Protein AF-A0A2S4Q1T6-F1 (afdb_monomer_lite)

Structure (mmCIF, N/CA/C/O backbone):
data_AF-A0A2S4Q1T6-F1
#
_entry.id   AF-A0A2S4Q1T6-F1
#
loop_
_atom_site.group_PDB
_atom_site.id
_atom_site.type_symbol
_atom_site.label_atom_id
_atom_site.label_alt_id
_atom_site.label_comp_id
_atom_site.label_asym_id
_atom_site.label_entity_id
_atom_site.label_seq_id
_atom_site.pdbx_PDB_ins_code
_atom_site.Cartn_x
_atom_site.Cartn_y
_atom_site.Cartn_z
_atom_site.occupancy
_atom_site.B_iso_or_equiv
_atom_site.auth_seq_id
_atom_site.auth_comp_id
_atom_site.auth_asym_id
_atom_site.auth_atom_id
_atom_site.pdbx_PDB_model_num
ATOM 1 N N . MET A 1 1 ? 0.139 -8.892 -15.734 1.00 82.06 1 MET A N 1
ATOM 2 C CA . MET A 1 1 ? -0.383 -7.595 -15.271 1.00 82.06 1 MET A CA 1
ATOM 3 C C . MET A 1 1 ? 0.186 -6.550 -16.199 1.00 82.06 1 MET A C 1
ATOM 5 O O . MET A 1 1 ? 1.402 -6.386 -16.226 1.00 82.06 1 MET A O 1
ATOM 9 N N . ASP A 1 2 ? -0.684 -5.914 -16.971 1.00 91.75 2 ASP A N 1
ATOM 10 C CA . ASP A 1 2 ? -0.317 -4.828 -17.877 1.00 91.75 2 ASP A CA 1
ATOM 11 C C . ASP A 1 2 ? -0.588 -3.471 -17.221 1.00 91.75 2 ASP A C 1
ATOM 13 O O . ASP A 1 2 ? -1.261 -3.373 -16.191 1.00 91.75 2 ASP A O 1
ATOM 17 N N . ILE A 1 3 ? -0.088 -2.391 -17.821 1.00 92.75 3 ILE A N 1
ATOM 18 C CA . ILE A 1 3 ? -0.317 -1.032 -17.309 1.00 92.75 3 ILE A CA 1
ATOM 19 C C . ILE A 1 3 ? -1.802 -0.692 -17.256 1.00 92.75 3 ILE A C 1
ATOM 21 O O . ILE A 1 3 ? -2.237 -0.073 -16.288 1.00 92.75 3 ILE A O 1
ATOM 25 N N . SER A 1 4 ? -2.595 -1.152 -18.225 1.00 92.69 4 SER A N 1
ATOM 26 C CA . SER A 1 4 ? -4.047 -0.953 -18.218 1.00 92.69 4 SER A CA 1
ATOM 27 C C . SER A 1 4 ? -4.720 -1.550 -16.981 1.00 92.69 4 SER A C 1
ATOM 29 O O . SER A 1 4 ? -5.729 -1.026 -16.513 1.00 92.69 4 SER A O 1
ATOM 31 N N . ASP A 1 5 ? -4.176 -2.640 -16.432 1.00 92.81 5 ASP A N 1
ATOM 32 C CA . ASP A 1 5 ? -4.707 -3.252 -15.212 1.00 92.81 5 ASP A CA 1
ATOM 33 C C . ASP A 1 5 ? -4.376 -2.385 -13.996 1.00 92.81 5 ASP A C 1
ATOM 35 O O . ASP A 1 5 ? -5.236 -2.125 -13.155 1.00 92.81 5 ASP A O 1
ATOM 39 N N . VAL A 1 6 ? -3.145 -1.870 -13.933 1.00 92.31 6 VAL A N 1
ATOM 40 C CA . VAL A 1 6 ? -2.704 -0.956 -12.868 1.00 92.31 6 VAL A CA 1
ATOM 41 C C . VAL A 1 6 ? -3.485 0.357 -12.911 1.00 92.31 6 VAL A C 1
ATOM 43 O O . VAL A 1 6 ? -3.864 0.881 -11.867 1.00 92.31 6 VAL A O 1
ATOM 46 N N . GLU A 1 7 ? -3.785 0.878 -14.099 1.00 91.81 7 GLU A N 1
ATOM 47 C CA . GLU A 1 7 ? -4.622 2.067 -14.269 1.00 91.81 7 GLU A CA 1
ATOM 48 C C . GLU A 1 7 ? -6.029 1.862 -13.711 1.00 91.81 7 GLU A C 1
ATOM 50 O O . GLU A 1 7 ? -6.500 2.710 -12.954 1.00 91.81 7 GLU A O 1
ATOM 55 N N . LYS A 1 8 ? -6.670 0.726 -14.016 1.00 91.94 8 LYS A N 1
ATOM 56 C CA . LYS A 1 8 ? -7.988 0.372 -13.463 1.00 91.94 8 LYS A CA 1
ATOM 57 C C . LYS A 1 8 ? -7.944 0.238 -11.941 1.00 91.94 8 LYS A C 1
ATOM 59 O O . LYS A 1 8 ? -8.832 0.737 -11.252 1.00 91.94 8 LYS A O 1
ATOM 64 N N . LEU A 1 9 ? -6.898 -0.390 -11.400 1.00 91.44 9 LEU A N 1
ATOM 65 C CA . LEU A 1 9 ? -6.707 -0.516 -9.951 1.00 91.44 9 LEU A CA 1
ATOM 66 C C . LEU A 1 9 ? -6.542 0.848 -9.274 1.00 91.44 9 LEU A C 1
ATOM 68 O O . LEU A 1 9 ? -7.127 1.107 -8.221 1.00 91.44 9 LEU A O 1
ATOM 72 N N . LEU A 1 10 ? -5.772 1.748 -9.883 1.00 89.56 10 LEU A N 1
ATOM 73 C CA . LEU A 1 10 ? -5.587 3.095 -9.355 1.00 89.56 10 LEU A CA 1
ATOM 74 C C . LEU A 1 10 ? -6.831 3.958 -9.524 1.00 89.56 10 LEU A C 1
ATOM 76 O O . LEU A 1 10 ? -7.132 4.755 -8.639 1.00 89.56 10 LEU A O 1
ATOM 80 N N . GLU A 1 11 ? -7.587 3.779 -10.602 1.00 89.69 11 GLU A N 1
ATOM 81 C CA . GLU A 1 11 ? -8.891 4.409 -10.763 1.00 89.69 11 GLU A CA 1
ATOM 82 C C . GLU A 1 11 ? -9.848 3.978 -9.651 1.00 89.69 11 GLU A C 1
ATOM 84 O O . GLU A 1 11 ? -10.458 4.839 -9.016 1.00 89.69 11 GLU A O 1
ATOM 89 N N . TRP A 1 12 ? -9.917 2.682 -9.341 1.00 89.81 12 TRP A N 1
ATOM 90 C CA . TRP A 1 12 ? -10.681 2.188 -8.197 1.00 89.81 12 TRP A CA 1
ATOM 91 C C . TRP A 1 12 ? -10.213 2.833 -6.882 1.00 89.81 12 TRP A C 1
ATOM 93 O O . TRP A 1 12 ? -11.034 3.390 -6.149 1.00 89.81 12 TRP A O 1
ATOM 103 N N . LYS A 1 13 ? -8.897 2.866 -6.618 1.00 88.19 13 LYS A N 1
ATOM 104 C CA . LYS A 1 13 ? -8.321 3.519 -5.425 1.00 88.19 13 LYS A CA 1
ATOM 105 C C . LYS A 1 13 ? -8.725 4.992 -5.327 1.00 88.19 13 LYS A C 1
ATOM 107 O O . LYS A 1 13 ? -9.059 5.470 -4.246 1.00 88.19 13 LYS A O 1
ATOM 112 N N . MET A 1 14 ? -8.697 5.718 -6.442 1.00 86.31 14 MET A N 1
ATOM 113 C CA . MET A 1 14 ? -9.022 7.145 -6.489 1.00 86.31 14 MET A CA 1
ATOM 114 C C . MET A 1 14 ? -10.512 7.438 -6.303 1.00 86.31 14 MET A C 1
ATOM 116 O O . MET A 1 14 ? -10.836 8.520 -5.824 1.00 86.31 14 MET A O 1
ATOM 120 N N . HIS A 1 15 ? -11.402 6.509 -6.665 1.00 84.75 15 HIS A N 1
ATOM 121 C CA . HIS A 1 15 ? -12.833 6.628 -6.364 1.00 84.75 15 HIS A CA 1
ATOM 122 C C . HIS A 1 15 ? -13.119 6.486 -4.865 1.00 84.75 15 HIS A C 1
ATOM 124 O O . HIS A 1 15 ? -14.037 7.120 -4.352 1.00 84.75 15 HIS A O 1
ATOM 130 N N . HIS A 1 16 ? -12.338 5.661 -4.163 1.00 80.44 16 HIS A N 1
ATOM 131 C CA . HIS A 1 16 ? -12.570 5.356 -2.750 1.00 80.44 16 HIS A CA 1
ATOM 132 C C . HIS A 1 16 ? -11.811 6.294 -1.800 1.00 80.44 16 HIS A C 1
ATOM 134 O O . HIS A 1 16 ? -12.300 6.566 -0.701 1.00 80.44 16 HIS A O 1
ATOM 140 N N . GLY A 1 17 ? -10.660 6.819 -2.232 1.0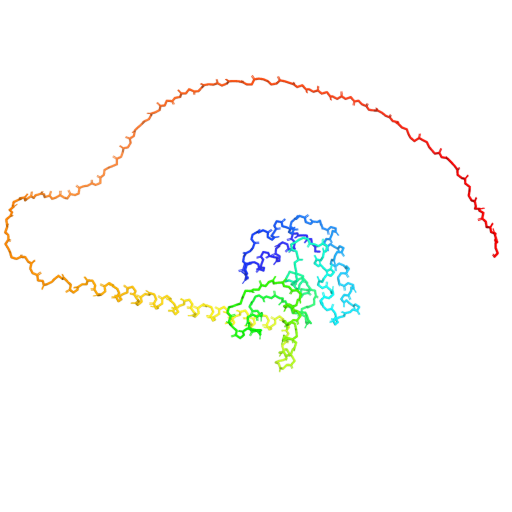0 78.75 17 GLY A N 1
ATOM 141 C CA . GLY A 1 17 ? -9.811 7.725 -1.458 1.00 78.75 17 GLY A CA 1
ATOM 142 C C . GLY A 1 17 ? -9.698 9.133 -2.051 1.00 78.75 17 GLY A C 1
ATOM 143 O O . GLY A 1 17 ? -10.626 9.679 -2.646 1.00 78.75 17 GLY A O 1
ATOM 144 N N . THR A 1 18 ? -8.528 9.749 -1.874 1.00 78.75 18 THR A N 1
ATOM 145 C CA . THR A 1 18 ? -8.256 11.100 -2.380 1.00 78.75 18 THR A CA 1
ATOM 146 C C . THR A 1 18 ? -8.061 11.123 -3.906 1.00 78.75 18 THR A C 1
ATOM 148 O O . THR A 1 18 ? -7.113 10.535 -4.434 1.00 78.75 18 THR A O 1
ATOM 151 N N . PHE A 1 19 ? -8.904 11.876 -4.623 1.00 81.25 19 PHE A N 1
ATOM 152 C CA . PHE A 1 19 ? -8.809 12.032 -6.079 1.00 81.25 19 PHE A CA 1
ATOM 153 C C . PHE A 1 19 ? -7.600 12.892 -6.504 1.00 81.25 19 PHE A C 1
ATOM 155 O O . PHE A 1 19 ? -7.467 14.058 -6.135 1.00 81.25 19 PHE A O 1
ATOM 162 N N . ARG A 1 20 ? -6.710 12.306 -7.314 1.00 80.38 20 ARG A N 1
ATOM 163 C CA . ARG A 1 20 ? -5.460 12.896 -7.848 1.00 80.38 20 ARG A CA 1
ATOM 164 C C . ARG A 1 20 ? -5.330 12.725 -9.375 1.00 80.38 20 ARG A C 1
ATOM 166 O O . ARG A 1 20 ? -4.680 11.783 -9.830 1.00 80.38 20 ARG A O 1
ATOM 173 N N . PRO A 1 21 ? -5.908 13.617 -10.197 1.00 78.81 21 PRO A N 1
ATOM 174 C CA . PRO A 1 21 ? -6.026 13.412 -11.648 1.00 78.81 21 PRO A CA 1
ATOM 175 C C . PRO A 1 21 ? -4.678 13.274 -12.374 1.00 78.81 21 PRO A C 1
ATOM 177 O O . PRO A 1 21 ? -4.591 12.600 -13.398 1.00 78.81 21 PRO A O 1
ATOM 180 N N . THR A 1 22 ? -3.610 13.859 -11.829 1.00 83.69 22 THR A N 1
ATOM 181 C CA . THR A 1 22 ? -2.251 13.788 -12.385 1.00 83.69 22 THR A CA 1
ATOM 182 C C . THR A 1 22 ? -1.611 12.405 -12.259 1.00 83.69 22 THR A C 1
ATOM 184 O O . THR A 1 22 ? -0.727 12.079 -13.049 1.00 83.69 22 THR A O 1
ATOM 187 N N . LEU A 1 23 ? -2.062 11.579 -11.307 1.00 85.25 23 LEU A N 1
ATOM 188 C CA . LEU A 1 23 ? -1.460 10.278 -11.019 1.00 85.25 23 LEU A CA 1
ATOM 189 C C . LEU A 1 23 ? -1.635 9.297 -12.180 1.00 85.25 23 LEU A C 1
ATOM 191 O O . LEU A 1 23 ? -0.676 8.637 -12.567 1.00 85.25 23 LEU A O 1
ATOM 195 N N . ARG A 1 24 ? -2.830 9.266 -12.787 1.00 86.06 24 ARG A N 1
ATOM 196 C CA . ARG A 1 24 ? -3.118 8.399 -13.940 1.00 86.06 24 ARG A CA 1
ATOM 197 C C . ARG A 1 24 ? -2.156 8.666 -15.092 1.00 86.06 24 ARG A C 1
ATOM 199 O O . ARG A 1 24 ? -1.518 7.743 -15.572 1.00 86.06 24 ARG A O 1
ATOM 206 N N . LYS A 1 25 ? -1.947 9.941 -15.438 1.00 89.75 25 LYS A N 1
ATOM 207 C CA . LYS A 1 25 ? -1.026 10.339 -16.514 1.00 89.75 25 LYS A CA 1
ATOM 208 C C . LYS A 1 25 ? 0.414 9.873 -16.270 1.00 89.75 25 LYS A C 1
ATOM 210 O O . LYS A 1 25 ? 1.113 9.540 -17.222 1.00 89.75 25 LYS A O 1
ATOM 215 N N . LEU A 1 26 ? 0.869 9.865 -15.014 1.00 91.94 26 LEU A N 1
ATOM 216 C CA . LEU A 1 26 ? 2.200 9.357 -14.671 1.00 91.94 26 LEU A CA 1
ATOM 217 C C . LEU A 1 26 ? 2.284 7.842 -14.863 1.00 91.94 26 LEU A C 1
ATOM 219 O O . LEU A 1 26 ? 3.264 7.360 -15.425 1.00 91.94 26 LEU A O 1
ATOM 223 N N . VAL A 1 27 ? 1.248 7.112 -14.455 1.00 92.06 27 VAL A N 1
ATOM 224 C CA . VAL A 1 27 ? 1.193 5.648 -14.560 1.00 92.06 27 VAL A CA 1
ATOM 225 C C . VAL A 1 27 ? 1.158 5.208 -16.023 1.00 92.06 27 VAL A C 1
ATOM 227 O O . VAL A 1 27 ? 1.954 4.351 -16.402 1.00 92.06 27 VAL A O 1
ATOM 230 N N . SER A 1 28 ? 0.354 5.879 -16.856 1.00 90.31 28 SER A N 1
ATOM 231 C CA . SER A 1 28 ? 0.272 5.641 -18.305 1.00 90.31 28 SER A CA 1
ATOM 232 C C . SER A 1 28 ? 1.590 5.881 -19.046 1.00 90.31 28 SER A C 1
ATOM 234 O O . SER A 1 28 ? 1.759 5.419 -20.168 1.00 90.31 28 SER A O 1
ATOM 236 N N . SER A 1 29 ? 2.523 6.640 -18.455 1.00 92.94 29 SER A N 1
ATOM 237 C CA . SER A 1 29 ? 3.817 6.947 -19.081 1.00 92.94 29 SER A CA 1
ATOM 238 C C . SER A 1 29 ? 4.875 5.853 -18.909 1.00 92.94 29 SER A C 1
ATOM 240 O O . SER A 1 29 ? 5.950 5.953 -19.501 1.00 92.94 29 SER A O 1
ATOM 242 N N . ASN A 1 30 ? 4.604 4.838 -18.085 1.00 93.94 30 ASN A N 1
ATOM 243 C CA . ASN A 1 30 ? 5.492 3.686 -17.934 1.00 93.94 30 ASN A CA 1
ATOM 244 C C . ASN A 1 30 ? 5.319 2.720 -19.121 1.00 93.94 30 ASN A C 1
ATOM 246 O O . ASN A 1 30 ? 4.346 2.810 -19.867 1.00 93.94 30 ASN A O 1
ATOM 250 N N . SER A 1 31 ? 6.239 1.769 -19.300 1.00 94.50 31 SER A N 1
ATOM 251 C CA . SER A 1 31 ? 6.073 0.664 -20.259 1.00 94.50 31 SER A CA 1
ATOM 252 C C . SER A 1 31 ? 5.680 -0.646 -19.567 1.00 94.50 31 SER A C 1
ATOM 254 O O . SER A 1 31 ? 6.062 -0.897 -18.421 1.00 94.50 31 SER A O 1
ATOM 256 N N . ASN A 1 32 ? 4.961 -1.531 -20.272 1.00 94.62 32 ASN A N 1
ATOM 257 C CA . ASN A 1 32 ? 4.621 -2.862 -19.742 1.00 94.62 32 ASN A CA 1
ATOM 258 C C . ASN A 1 32 ? 5.883 -3.648 -19.344 1.00 94.62 32 ASN A C 1
ATOM 260 O O . ASN A 1 32 ? 5.880 -4.377 -18.358 1.00 94.62 32 ASN A O 1
ATOM 264 N N . THR A 1 33 ? 6.994 -3.446 -20.061 1.00 94.81 33 THR A N 1
ATOM 265 C CA . THR A 1 33 ? 8.290 -4.063 -19.744 1.00 94.81 33 THR A CA 1
ATOM 266 C C . THR A 1 33 ? 8.875 -3.569 -18.419 1.00 94.81 33 THR A C 1
ATOM 268 O O . THR A 1 33 ? 9.394 -4.376 -17.646 1.00 94.81 33 THR A O 1
ATOM 271 N N . GLN A 1 34 ? 8.761 -2.270 -18.114 1.00 94.12 34 GLN A N 1
ATOM 272 C CA . GLN A 1 34 ? 9.183 -1.707 -16.829 1.00 94.12 34 GLN A CA 1
ATOM 273 C C . GLN A 1 34 ? 8.327 -2.249 -15.686 1.00 94.12 34 GLN A C 1
ATOM 275 O O . GLN A 1 34 ? 8.874 -2.681 -14.674 1.00 94.12 34 GLN A O 1
ATOM 280 N N . LEU A 1 35 ? 7.003 -2.280 -15.867 1.00 95.31 35 LEU A N 1
ATOM 281 C CA . LEU A 1 35 ? 6.075 -2.819 -14.873 1.00 95.31 35 LEU A CA 1
ATOM 282 C C . LEU A 1 35 ? 6.356 -4.297 -14.583 1.00 95.31 35 LEU A C 1
ATOM 284 O O . LEU A 1 35 ? 6.470 -4.679 -13.420 1.00 95.31 35 LEU A O 1
ATOM 288 N N . ALA A 1 36 ? 6.510 -5.115 -15.625 1.00 95.06 36 ALA A N 1
ATOM 289 C CA . ALA A 1 36 ? 6.798 -6.540 -15.487 1.00 95.06 36 ALA A CA 1
ATOM 290 C C . ALA A 1 36 ? 8.134 -6.788 -14.773 1.00 95.06 36 ALA A C 1
ATOM 292 O O . ALA A 1 36 ? 8.216 -7.642 -13.897 1.00 95.06 36 ALA A O 1
ATOM 293 N N . THR A 1 37 ? 9.169 -6.009 -15.100 1.00 95.75 37 THR A N 1
ATOM 294 C CA . THR A 1 37 ? 10.479 -6.125 -14.443 1.00 95.75 37 THR A CA 1
ATOM 295 C C . THR A 1 37 ? 10.390 -5.729 -12.969 1.00 95.75 37 THR A C 1
ATOM 297 O O . THR A 1 37 ? 10.838 -6.475 -12.106 1.00 95.75 37 THR A O 1
ATOM 300 N N . ALA A 1 38 ? 9.760 -4.590 -12.667 1.00 96.00 38 ALA A N 1
ATOM 301 C CA . ALA A 1 38 ? 9.625 -4.083 -11.305 1.00 96.00 38 ALA A CA 1
ATOM 302 C C . ALA A 1 38 ? 8.796 -5.013 -10.407 1.00 96.00 38 ALA A C 1
ATOM 304 O O . ALA A 1 38 ? 9.207 -5.316 -9.291 1.00 96.00 38 ALA A O 1
ATOM 305 N N . THR A 1 39 ? 7.650 -5.491 -10.901 1.00 95.50 39 THR A N 1
ATOM 306 C CA . THR A 1 39 ? 6.790 -6.435 -10.168 1.00 95.50 39 THR A CA 1
ATOM 307 C C . THR A 1 39 ? 7.493 -7.763 -9.938 1.00 95.50 39 THR A C 1
ATOM 309 O O . THR A 1 39 ? 7.498 -8.246 -8.812 1.00 95.50 39 THR A O 1
ATOM 312 N N . LYS A 1 40 ? 8.163 -8.310 -10.959 1.00 95.94 40 LYS A N 1
ATOM 313 C CA . LYS A 1 40 ? 8.950 -9.538 -10.818 1.00 95.94 40 LYS A CA 1
ATOM 314 C C . LYS A 1 40 ? 10.041 -9.391 -9.756 1.00 95.94 40 LYS A C 1
ATOM 316 O O . LYS A 1 40 ? 10.073 -10.183 -8.823 1.00 95.94 40 LYS A O 1
ATOM 321 N N . SER A 1 41 ? 10.881 -8.359 -9.848 1.00 96.06 41 SER A N 1
ATOM 322 C CA . SER A 1 41 ? 11.957 -8.136 -8.874 1.00 96.06 41 SER A CA 1
ATOM 323 C C . SER A 1 41 ? 11.432 -7.892 -7.458 1.00 96.06 41 SER A C 1
ATOM 325 O O . SER A 1 41 ? 12.021 -8.382 -6.499 1.00 96.06 41 SER A O 1
ATOM 327 N N . ALA A 1 42 ? 10.324 -7.161 -7.311 1.00 96.31 42 ALA A N 1
ATOM 328 C CA . ALA A 1 42 ? 9.713 -6.930 -6.007 1.00 96.31 42 ALA A CA 1
ATOM 329 C C . ALA A 1 42 ? 9.152 -8.225 -5.404 1.00 96.31 42 ALA A C 1
ATOM 331 O O . ALA A 1 42 ? 9.387 -8.497 -4.232 1.00 96.31 42 ALA A O 1
ATOM 332 N N . PHE A 1 43 ? 8.447 -9.046 -6.186 1.00 95.44 43 PHE A N 1
ATOM 333 C CA . PHE A 1 43 ? 7.849 -10.285 -5.682 1.00 95.44 43 PHE A CA 1
ATOM 334 C C . PHE A 1 43 ? 8.891 -11.375 -5.407 1.00 95.44 43 PHE A C 1
ATOM 336 O O . PHE A 1 43 ? 8.754 -12.103 -4.429 1.00 95.44 43 PHE A O 1
ATOM 343 N N . GLU A 1 44 ? 9.968 -11.450 -6.194 1.00 96.50 44 GLU A N 1
ATOM 344 C CA . GLU A 1 44 ? 11.114 -12.325 -5.899 1.00 96.50 44 GLU A CA 1
ATOM 345 C C . GLU A 1 44 ? 11.814 -11.919 -4.591 1.00 96.50 44 GLU A C 1
ATOM 347 O O . GLU A 1 44 ? 12.157 -12.777 -3.774 1.00 96.50 44 GLU A O 1
ATOM 352 N N . TYR A 1 45 ? 11.982 -10.611 -4.363 1.00 96.62 45 TYR A N 1
ATOM 353 C CA . TYR A 1 45 ? 12.512 -10.094 -3.102 1.00 96.62 45 TYR A CA 1
ATOM 354 C C . TYR A 1 45 ? 11.578 -10.412 -1.930 1.00 96.62 45 TYR A C 1
ATOM 356 O O . TYR A 1 45 ? 12.036 -10.920 -0.912 1.00 96.62 45 TYR A O 1
ATOM 364 N N . TYR A 1 46 ? 10.272 -10.185 -2.094 1.00 96.19 46 TYR A N 1
ATOM 365 C CA . TYR A 1 46 ? 9.264 -10.483 -1.076 1.00 96.19 46 TYR A CA 1
ATOM 366 C C . TYR A 1 46 ? 9.261 -11.961 -0.679 1.00 96.19 46 TYR A C 1
ATOM 368 O O . TYR A 1 46 ? 9.263 -12.270 0.505 1.00 96.19 46 TYR A O 1
ATOM 376 N N . ALA A 1 47 ? 9.343 -12.869 -1.656 1.00 94.94 47 ALA A N 1
ATOM 377 C CA . ALA A 1 47 ? 9.388 -14.309 -1.407 1.00 94.94 47 ALA A CA 1
ATOM 378 C C . ALA A 1 47 ? 10.634 -14.753 -0.619 1.00 94.94 47 ALA A C 1
ATOM 380 O O . ALA A 1 47 ? 10.602 -15.773 0.062 1.00 94.94 47 ALA A O 1
ATOM 381 N N . SER A 1 48 ? 11.737 -14.006 -0.714 1.00 95.44 48 SER A N 1
ATOM 382 C CA . SER A 1 48 ? 12.957 -14.283 0.057 1.00 95.44 48 SER A CA 1
ATOM 383 C C . SER A 1 48 ? 12.958 -13.572 1.417 1.00 95.44 48 SER A C 1
ATOM 385 O O . SER A 1 48 ? 13.562 -14.059 2.372 1.00 95.44 48 SER A O 1
ATOM 387 N N . ASN A 1 49 ? 12.279 -12.423 1.505 1.00 93.94 49 ASN A N 1
ATOM 388 C CA . ASN A 1 49 ? 12.349 -11.476 2.613 1.00 93.94 49 ASN A CA 1
ATOM 389 C C . ASN A 1 49 ? 10.939 -11.031 3.055 1.00 93.94 49 ASN A C 1
ATOM 391 O O . ASN A 1 49 ? 10.638 -9.837 3.070 1.00 93.94 49 ASN A O 1
ATOM 395 N N . GLU A 1 50 ? 10.081 -11.971 3.458 1.00 87.69 50 GLU A N 1
ATOM 396 C CA . GLU A 1 50 ? 8.661 -11.710 3.785 1.00 87.69 50 GLU A CA 1
ATOM 397 C C . GLU A 1 50 ? 8.458 -10.637 4.874 1.00 87.69 50 GLU A C 1
ATOM 399 O O . GLU A 1 50 ? 7.454 -9.928 4.899 1.00 87.69 50 GLU A O 1
ATOM 404 N N . LEU A 1 51 ? 9.437 -10.478 5.772 1.00 88.81 51 LEU A N 1
ATOM 405 C CA . LEU A 1 51 ? 9.401 -9.482 6.846 1.00 88.81 51 LEU A CA 1
ATOM 406 C C . LEU A 1 51 ? 9.760 -8.063 6.372 1.00 88.81 51 LEU A C 1
ATOM 408 O O . LEU A 1 51 ? 9.388 -7.091 7.032 1.00 88.81 51 LEU A O 1
ATOM 412 N N . ASP A 1 52 ? 10.472 -7.921 5.249 1.00 93.12 52 ASP A N 1
ATOM 413 C CA . ASP A 1 52 ? 10.900 -6.627 4.707 1.00 93.12 52 ASP A CA 1
ATOM 414 C C . ASP A 1 52 ? 9.946 -6.119 3.617 1.00 93.12 52 ASP A C 1
ATOM 416 O O . ASP A 1 52 ? 10.255 -5.993 2.424 1.00 93.12 52 ASP A O 1
ATOM 420 N N . ILE A 1 53 ? 8.737 -5.788 4.063 1.00 93.75 53 ILE A N 1
ATOM 421 C CA . ILE A 1 53 ? 7.704 -5.231 3.192 1.00 93.75 53 ILE A CA 1
ATOM 422 C C . ILE A 1 53 ? 8.127 -3.858 2.669 1.00 93.75 53 ILE A C 1
ATOM 424 O O . ILE A 1 53 ? 7.929 -3.557 1.495 1.00 93.75 53 ILE A O 1
ATOM 428 N N . THR A 1 54 ? 8.752 -3.019 3.496 1.00 93.12 54 THR A N 1
ATOM 429 C CA . THR A 1 54 ? 9.172 -1.677 3.068 1.00 93.12 54 THR A CA 1
ATOM 430 C C . THR A 1 54 ? 10.218 -1.735 1.961 1.00 93.12 54 THR A C 1
ATOM 432 O O . THR A 1 54 ? 10.067 -1.014 0.972 1.00 93.12 54 THR A O 1
ATOM 435 N N . GLY A 1 55 ? 11.213 -2.623 2.060 1.00 94.31 55 GLY A N 1
ATOM 436 C CA . GLY A 1 55 ? 12.165 -2.866 0.977 1.00 94.31 55 GLY A CA 1
ATOM 437 C C . GLY A 1 55 ? 11.474 -3.339 -0.302 1.00 94.31 55 GLY A C 1
ATOM 438 O O . GLY A 1 55 ? 11.737 -2.805 -1.382 1.00 94.31 55 GLY A O 1
ATOM 439 N N . THR A 1 56 ? 10.499 -4.244 -0.179 1.00 95.88 56 THR A N 1
ATOM 440 C CA . THR A 1 56 ? 9.665 -4.691 -1.307 1.00 95.88 56 THR A CA 1
ATOM 441 C C . THR A 1 56 ? 8.937 -3.519 -1.978 1.00 95.88 56 THR A C 1
ATOM 443 O O . THR A 1 56 ? 8.972 -3.370 -3.204 1.00 95.88 56 THR A O 1
ATOM 446 N N . LEU A 1 57 ? 8.307 -2.638 -1.192 1.00 96.06 57 LEU A N 1
ATOM 447 C CA . LEU A 1 57 ? 7.606 -1.465 -1.717 1.00 96.06 57 LEU A CA 1
ATOM 448 C C . LEU A 1 57 ? 8.558 -0.483 -2.400 1.00 96.06 57 LEU A C 1
AT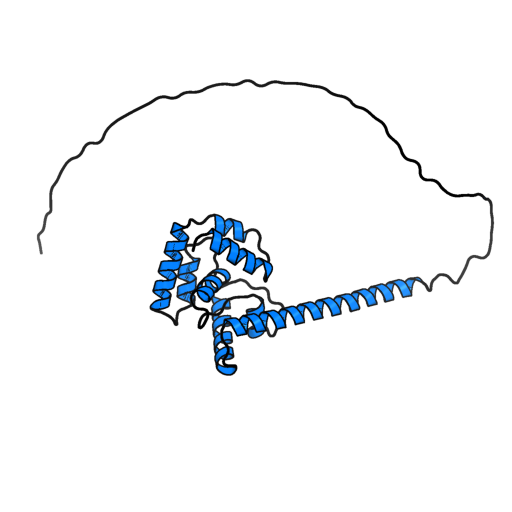OM 450 O O . LEU A 1 57 ? 8.190 0.123 -3.408 1.00 96.06 57 LEU A O 1
ATOM 454 N N . GLU A 1 58 ? 9.767 -0.303 -1.875 1.00 95.62 58 GLU A N 1
ATOM 455 C CA . GLU A 1 58 ? 10.794 0.532 -2.494 1.00 95.62 58 GLU A CA 1
ATOM 456 C C . GLU A 1 58 ? 11.249 -0.023 -3.847 1.00 95.62 58 GLU A C 1
ATOM 458 O O . GLU A 1 58 ? 11.344 0.738 -4.810 1.00 95.62 58 GLU A O 1
ATOM 463 N N . ILE A 1 59 ? 11.486 -1.334 -3.944 1.00 96.06 59 ILE A N 1
ATOM 464 C CA . ILE A 1 59 ? 11.847 -2.003 -5.204 1.00 96.06 59 ILE A CA 1
ATOM 465 C C . ILE A 1 59 ? 10.727 -1.844 -6.237 1.00 96.06 59 ILE A C 1
ATOM 467 O O . ILE A 1 59 ? 11.004 -1.580 -7.406 1.00 96.06 59 ILE A O 1
ATOM 471 N N . LEU A 1 60 ? 9.467 -1.935 -5.806 1.00 95.25 60 LEU A N 1
ATOM 472 C CA . LEU A 1 60 ? 8.311 -1.796 -6.690 1.00 95.25 60 LEU A CA 1
ATOM 473 C C . LEU A 1 60 ? 8.081 -0.348 -7.159 1.00 95.25 60 LEU A C 1
ATOM 475 O O . LEU 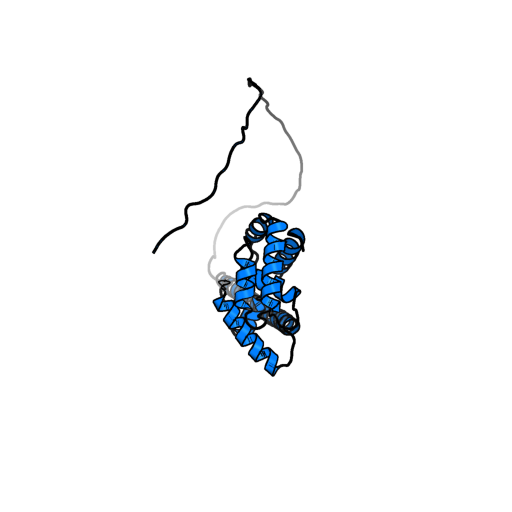A 1 60 ? 7.702 -0.117 -8.305 1.00 95.25 60 LEU A O 1
ATOM 479 N N . SER A 1 61 ? 8.295 0.634 -6.282 1.00 94.62 61 SER A N 1
ATOM 480 C CA . SER A 1 61 ? 7.961 2.047 -6.532 1.00 94.62 61 SER A CA 1
ATOM 481 C C . SER A 1 61 ? 9.063 2.845 -7.231 1.00 94.62 61 SER A C 1
ATOM 483 O O . SER A 1 61 ? 8.762 3.648 -8.110 1.00 94.62 61 SER A O 1
ATOM 485 N N . LYS A 1 62 ? 10.342 2.634 -6.891 1.00 94.25 62 LYS A N 1
ATOM 486 C CA . LYS A 1 62 ? 11.478 3.384 -7.466 1.00 94.25 62 LYS A CA 1
ATOM 487 C C . LYS A 1 62 ? 11.526 3.386 -9.006 1.00 94.25 62 LYS A C 1
ATOM 489 O O . LYS A 1 62 ? 11.775 4.454 -9.567 1.00 94.25 62 LYS A O 1
ATOM 494 N N . PRO A 1 63 ? 11.307 2.257 -9.711 1.00 94.00 63 PRO A N 1
ATOM 495 C CA . PRO A 1 63 ? 11.371 2.237 -11.172 1.00 94.00 63 PRO A CA 1
ATOM 496 C C . PRO A 1 63 ? 10.106 2.771 -11.864 1.00 94.00 63 PRO A C 1
ATOM 498 O O . PRO A 1 63 ? 10.149 3.011 -13.070 1.00 94.00 63 PRO A O 1
ATOM 501 N N . LEU A 1 64 ? 8.989 2.956 -11.145 1.00 94.88 64 LEU A N 1
ATOM 502 C CA . LEU A 1 64 ? 7.678 3.241 -11.735 1.00 94.88 64 LEU A CA 1
ATOM 503 C C . LEU A 1 64 ? 7.189 4.652 -11.391 1.00 94.88 64 LEU A C 1
ATOM 505 O O . LEU A 1 64 ? 6.999 5.031 -10.236 1.00 94.88 64 LEU A O 1
ATOM 509 N N . LYS A 1 65 ? 6.907 5.450 -12.421 1.00 93.12 65 LYS A N 1
ATOM 510 C CA . LYS A 1 65 ? 6.365 6.801 -12.245 1.00 93.12 65 LYS A CA 1
ATOM 511 C C . LYS A 1 65 ? 4.911 6.734 -11.799 1.00 93.12 65 LYS A C 1
ATOM 513 O O . LYS A 1 65 ? 4.104 6.018 -12.384 1.00 93.12 65 LYS A O 1
ATOM 518 N N . GLY A 1 66 ? 4.563 7.531 -10.790 1.00 90.69 66 GLY A N 1
ATOM 519 C CA . GLY A 1 66 ? 3.201 7.579 -10.253 1.00 90.69 66 GLY A CA 1
ATOM 520 C C . GLY A 1 66 ? 2.838 6.402 -9.344 1.00 90.69 66 GLY A C 1
ATOM 521 O O . GLY A 1 66 ? 1.696 6.313 -8.904 1.00 90.69 66 GLY A O 1
ATOM 522 N N . ILE A 1 67 ? 3.791 5.528 -9.010 1.00 93.44 67 ILE A N 1
ATOM 523 C CA . ILE A 1 67 ? 3.592 4.453 -8.038 1.00 93.44 67 ILE A CA 1
ATOM 524 C C . ILE A 1 67 ? 4.412 4.780 -6.793 1.00 93.44 67 ILE A C 1
ATOM 526 O O . ILE A 1 67 ? 5.616 4.577 -6.748 1.00 93.44 67 ILE A O 1
ATOM 530 N N . GLY A 1 68 ? 3.749 5.340 -5.781 1.00 93.50 68 GLY A N 1
ATOM 531 C CA . GLY A 1 68 ? 4.330 5.567 -4.453 1.00 93.50 68 GLY A CA 1
ATOM 532 C C . GLY A 1 68 ? 4.051 4.405 -3.491 1.00 93.50 68 GLY A C 1
ATOM 533 O O . GLY A 1 68 ? 3.418 3.425 -3.889 1.00 93.50 68 GLY A O 1
ATOM 534 N N . PRO A 1 69 ? 4.408 4.523 -2.199 1.00 94.31 69 PRO A N 1
ATOM 535 C CA . PRO A 1 69 ? 4.177 3.465 -1.207 1.00 94.31 69 PRO A CA 1
ATOM 536 C C . PRO A 1 69 ? 2.695 3.089 -1.075 1.00 94.31 69 PRO A C 1
ATOM 538 O O . PRO A 1 69 ? 2.362 1.931 -0.845 1.00 94.31 69 PRO A O 1
ATOM 541 N N . ALA A 1 70 ? 1.781 4.036 -1.295 1.00 93.19 70 ALA A N 1
ATOM 542 C CA . ALA A 1 70 ? 0.346 3.774 -1.222 1.00 93.19 70 ALA A CA 1
ATOM 543 C C . ALA A 1 70 ? -0.224 2.996 -2.420 1.00 93.19 70 ALA A C 1
ATOM 545 O O . ALA A 1 70 ? -1.262 2.353 -2.294 1.00 93.19 70 ALA A O 1
ATOM 546 N N . ALA A 1 71 ? 0.411 3.088 -3.588 1.00 93.75 71 ALA A N 1
ATOM 547 C CA . ALA A 1 71 ? 0.044 2.307 -4.770 1.00 93.75 71 ALA A CA 1
ATOM 548 C C . ALA A 1 71 ? 0.791 0.967 -4.784 1.00 93.75 71 ALA A C 1
ATOM 550 O O . ALA A 1 71 ? 0.201 -0.066 -5.076 1.00 93.75 71 ALA A O 1
ATOM 551 N N . ALA A 1 72 ? 2.067 0.978 -4.396 1.00 95.50 72 ALA A N 1
ATOM 552 C CA . ALA A 1 72 ? 2.880 -0.219 -4.250 1.00 95.50 72 ALA A CA 1
ATOM 553 C C . ALA A 1 72 ? 2.282 -1.185 -3.213 1.00 95.50 72 ALA A C 1
ATOM 555 O O . ALA A 1 72 ? 2.166 -2.372 -3.493 1.00 95.50 72 ALA A O 1
ATOM 556 N N . SER A 1 73 ? 1.830 -0.683 -2.055 1.00 95.62 73 SER A N 1
ATOM 557 C CA . SER A 1 73 ? 1.163 -1.518 -1.040 1.00 95.62 73 SER A CA 1
ATOM 558 C C . SER A 1 73 ? -0.149 -2.118 -1.534 1.00 95.62 73 SER A C 1
ATOM 560 O O . SER A 1 73 ? -0.458 -3.245 -1.172 1.00 95.62 73 SER A O 1
ATOM 562 N N . LEU A 1 74 ? -0.895 -1.421 -2.400 1.00 94.44 74 LEU A N 1
ATOM 563 C CA . LEU A 1 74 ? -2.091 -1.984 -3.031 1.00 94.44 74 LEU A CA 1
ATOM 564 C C . LEU A 1 74 ? -1.728 -3.166 -3.933 1.00 94.44 74 LEU A C 1
ATOM 566 O O . LEU A 1 74 ? -2.306 -4.239 -3.802 1.00 94.44 74 LEU A O 1
ATOM 570 N N . LEU A 1 75 ? -0.741 -2.985 -4.813 1.00 95.25 75 LEU A N 1
ATOM 571 C CA . LEU A 1 75 ? -0.270 -4.047 -5.705 1.00 95.25 75 LEU A CA 1
ATOM 572 C C . LEU A 1 75 ? 0.234 -5.259 -4.918 1.00 95.25 75 LEU A C 1
ATOM 574 O O . LEU A 1 75 ? -0.108 -6.392 -5.249 1.00 95.25 75 LEU A O 1
ATOM 578 N N . LEU A 1 76 ? 0.994 -5.019 -3.850 1.00 95.44 76 LEU A N 1
ATOM 579 C CA . LEU A 1 76 ? 1.507 -6.085 -3.003 1.00 95.44 76 LEU A CA 1
ATOM 580 C C . LEU A 1 76 ? 0.391 -6.780 -2.201 1.00 95.44 76 LEU A C 1
ATOM 582 O O . LEU A 1 76 ? 0.406 -7.999 -2.103 1.00 95.44 76 LEU A O 1
ATOM 586 N N . SER A 1 77 ? -0.623 -6.053 -1.717 1.00 95.00 77 SER A N 1
ATOM 587 C CA . SER A 1 77 ? -1.788 -6.656 -1.040 1.00 95.00 77 SER A CA 1
ATOM 588 C C . SER A 1 77 ? -2.664 -7.513 -1.957 1.00 95.00 77 SER A C 1
ATOM 590 O O . SER A 1 77 ? -3.348 -8.416 -1.492 1.00 95.00 77 SER A O 1
ATOM 592 N N . ILE A 1 78 ? -2.647 -7.256 -3.269 1.00 93.75 78 ILE A N 1
ATOM 593 C CA . ILE A 1 78 ? -3.334 -8.111 -4.246 1.00 93.75 78 ILE A CA 1
ATOM 594 C C . ILE A 1 78 ? -2.550 -9.411 -4.451 1.00 93.75 78 ILE A C 1
ATOM 596 O O . ILE A 1 78 ? -3.153 -10.463 -4.649 1.00 93.75 78 ILE A O 1
ATOM 600 N N . HIS A 1 79 ? -1.218 -9.336 -4.408 1.00 93.50 79 HIS A N 1
ATOM 601 C CA . HIS A 1 79 ? -0.348 -10.504 -4.499 1.00 93.50 79 HIS A CA 1
ATOM 602 C C . HIS A 1 79 ? -0.430 -11.378 -3.238 1.00 93.50 79 HIS A C 1
ATOM 604 O O . HIS A 1 79 ? -0.567 -12.592 -3.349 1.00 93.50 79 HIS A O 1
ATOM 610 N N . ASP A 1 80 ? -0.379 -10.765 -2.052 1.00 93.94 80 ASP A N 1
ATOM 611 C CA . ASP A 1 80 ? -0.514 -11.448 -0.764 1.00 93.94 80 ASP A CA 1
ATOM 612 C C . ASP A 1 80 ? -1.578 -10.773 0.124 1.00 93.94 80 ASP A C 1
ATOM 614 O O . ASP A 1 80 ? -1.264 -9.913 0.957 1.00 93.94 80 ASP A O 1
ATOM 618 N N . PRO A 1 81 ? -2.851 -11.171 -0.032 1.00 93.38 81 PRO A N 1
ATOM 619 C CA . PRO A 1 81 ? -3.958 -10.597 0.727 1.00 93.38 81 PRO A CA 1
ATOM 620 C C . PRO A 1 81 ? -3.991 -11.012 2.204 1.00 93.38 81 PRO A C 1
ATOM 622 O O . PRO A 1 81 ? -4.791 -10.465 2.964 1.00 93.38 81 PRO A O 1
ATOM 625 N N . GLN A 1 82 ? -3.180 -11.995 2.610 1.00 91.50 82 GLN A N 1
ATOM 626 C CA . GLN A 1 82 ? -3.212 -12.555 3.962 1.00 91.50 82 GLN A CA 1
ATOM 627 C C . GLN A 1 82 ? -2.230 -11.856 4.901 1.00 91.50 82 GLN A C 1
ATOM 629 O O . GLN A 1 82 ? -2.533 -11.712 6.082 1.00 91.50 82 GLN A O 1
ATOM 634 N N . ASN A 1 83 ? -1.093 -11.382 4.385 1.00 91.19 83 ASN A N 1
ATOM 635 C CA . ASN A 1 83 ? -0.043 -10.794 5.221 1.00 91.19 83 ASN A CA 1
ATOM 636 C C . ASN A 1 83 ? 0.156 -9.289 4.999 1.00 91.19 83 ASN A C 1
ATOM 638 O O . ASN A 1 83 ? 0.652 -8.593 5.888 1.00 91.19 83 ASN A O 1
ATOM 642 N N . VAL A 1 84 ? -0.226 -8.759 3.832 1.00 94.38 84 VAL A N 1
ATOM 643 C CA . VAL A 1 84 ? 0.126 -7.388 3.447 1.00 94.38 84 VAL A CA 1
ATOM 644 C C . VAL A 1 84 ? -1.051 -6.440 3.619 1.00 94.38 84 VAL A C 1
ATOM 646 O O . VAL A 1 84 ? -2.121 -6.598 3.035 1.00 94.38 84 VAL A O 1
ATOM 649 N N . VAL A 1 85 ? -0.810 -5.382 4.389 1.00 95.12 85 VAL A N 1
ATOM 650 C CA . VAL A 1 85 ? -1.787 -4.322 4.635 1.00 95.12 85 VAL A CA 1
ATOM 651 C C . VAL A 1 85 ? -1.726 -3.273 3.527 1.00 95.12 85 VAL A C 1
ATOM 653 O O . VAL A 1 85 ? -0.659 -2.741 3.197 1.00 95.12 85 VAL A O 1
ATOM 656 N N . TYR A 1 86 ? -2.895 -2.936 2.987 1.00 95.06 86 TYR A N 1
ATOM 657 C CA . TYR A 1 86 ? -3.067 -1.855 2.027 1.00 95.06 86 TYR A CA 1
ATOM 658 C C . TYR A 1 86 ? -3.028 -0.482 2.719 1.00 95.06 86 TYR A C 1
ATOM 660 O O . TYR A 1 86 ? -3.752 -0.225 3.678 1.00 95.06 86 TYR A O 1
ATOM 668 N N . PHE A 1 87 ? -2.214 0.444 2.204 1.00 94.56 87 PHE A N 1
ATOM 669 C CA . PHE A 1 87 ? -2.160 1.818 2.704 1.00 94.56 87 PHE A CA 1
ATOM 670 C C . PHE A 1 87 ? -3.321 2.669 2.149 1.00 94.56 87 PHE A C 1
ATOM 672 O O . PHE A 1 87 ? -3.152 3.456 1.202 1.00 94.56 87 PHE A O 1
ATOM 679 N N . SER A 1 88 ? -4.507 2.499 2.737 1.00 92.81 88 SER A N 1
ATOM 680 C CA . SER A 1 88 ? -5.673 3.363 2.515 1.00 92.81 88 SER A CA 1
ATOM 681 C C . SER A 1 88 ? -5.707 4.549 3.484 1.00 92.81 88 SER A C 1
ATOM 683 O O . SER A 1 88 ? -5.148 4.501 4.585 1.00 92.81 88 SER A O 1
ATOM 685 N N . ASP A 1 89 ? -6.364 5.634 3.062 1.00 91.56 89 ASP A N 1
ATOM 686 C CA . ASP A 1 89 ? -6.527 6.835 3.887 1.00 91.56 89 ASP A CA 1
ATOM 687 C C . ASP A 1 89 ? -7.394 6.509 5.119 1.00 91.56 89 ASP A C 1
ATOM 689 O O . ASP A 1 89 ? -7.131 6.979 6.225 1.00 91.56 89 ASP A O 1
ATOM 693 N N . GLU A 1 90 ? -8.423 5.682 4.933 1.00 92.56 90 GLU A N 1
ATOM 694 C CA . GLU A 1 90 ? -9.370 5.242 5.955 1.00 92.56 90 GLU A CA 1
ATOM 695 C C . GLU A 1 90 ? -8.705 4.354 7.004 1.00 92.56 90 GLU A C 1
ATOM 697 O O . GLU A 1 90 ? -8.860 4.605 8.199 1.00 92.56 90 GLU A O 1
ATOM 702 N N . LEU A 1 91 ? -7.906 3.371 6.579 1.00 94.00 91 LEU A N 1
ATOM 703 C CA . LEU A 1 91 ? -7.211 2.493 7.513 1.00 94.00 91 LEU A CA 1
ATOM 704 C C . LEU A 1 91 ? -6.216 3.268 8.378 1.00 94.00 91 LEU A C 1
ATOM 706 O O . LEU A 1 91 ? -6.164 3.070 9.593 1.00 94.00 91 LEU A O 1
ATOM 710 N N . TYR A 1 92 ? -5.489 4.212 7.775 1.00 94.00 92 TYR A N 1
ATOM 711 C CA . TYR A 1 92 ? -4.602 5.090 8.528 1.00 94.00 92 TYR A CA 1
ATOM 712 C C . TYR A 1 92 ? -5.367 5.957 9.531 1.00 94.00 92 TYR A C 1
ATOM 714 O O . TYR A 1 92 ? -4.979 6.041 10.695 1.00 94.00 92 TYR A O 1
ATOM 722 N N . LYS A 1 93 ? -6.477 6.584 9.122 1.00 93.00 93 LYS A N 1
ATOM 723 C CA . LYS A 1 93 ? -7.300 7.390 10.040 1.00 93.00 93 LYS A CA 1
ATOM 724 C C . LYS A 1 93 ? -7.820 6.554 11.207 1.00 93.00 93 LYS A C 1
ATOM 726 O O . LYS A 1 93 ? -7.803 7.030 12.341 1.00 93.00 93 LYS A O 1
ATOM 731 N N . PHE A 1 94 ? -8.275 5.334 10.931 1.00 93.81 94 PHE A N 1
ATOM 732 C CA . PHE A 1 94 ? -8.836 4.434 11.930 1.00 93.81 94 PHE A CA 1
ATOM 733 C C . PHE A 1 94 ? -7.799 4.044 12.989 1.00 93.81 94 PHE A C 1
ATOM 735 O O . PHE A 1 94 ? -8.025 4.290 14.173 1.00 93.81 94 PHE A O 1
ATOM 742 N N . LEU A 1 95 ? -6.645 3.517 12.570 1.00 93.56 95 LEU A N 1
ATOM 743 C CA . LEU A 1 95 ? -5.631 2.993 13.491 1.00 93.56 95 LEU A CA 1
ATOM 744 C C . LEU A 1 95 ? -4.730 4.080 14.079 1.00 93.56 95 LEU A C 1
ATOM 746 O O . LEU A 1 95 ? -4.505 4.125 15.283 1.00 93.56 95 LEU A O 1
ATOM 750 N N . CYS A 1 96 ? -4.220 4.974 13.235 1.00 90.19 96 CYS A N 1
ATOM 751 C CA . CYS A 1 96 ? -3.149 5.898 13.607 1.00 90.19 96 CYS A CA 1
ATOM 752 C C . CYS A 1 96 ? -3.659 7.258 14.094 1.00 90.19 96 CYS A C 1
ATOM 754 O O . CYS A 1 96 ? -2.883 8.060 14.605 1.00 90.19 96 CYS A O 1
ATOM 756 N N . SER A 1 97 ? -4.931 7.590 13.863 1.00 87.75 97 SER A N 1
ATOM 757 C CA . SER A 1 97 ? -5.469 8.931 14.148 1.00 87.75 97 SER A CA 1
ATOM 758 C C . SER A 1 97 ? -6.778 8.921 14.930 1.00 87.75 97 SER A C 1
ATOM 760 O O . SER A 1 97 ? -7.391 9.979 15.086 1.00 87.75 97 SER A O 1
ATOM 762 N N . ASN A 1 98 ? -7.220 7.755 15.413 1.00 86.06 98 ASN A N 1
ATOM 763 C CA . ASN A 1 98 ? -8.476 7.582 16.150 1.00 86.06 98 ASN A CA 1
ATOM 764 C C . ASN A 1 98 ? -9.680 8.228 15.432 1.00 86.06 98 ASN A C 1
ATOM 766 O O . ASN A 1 98 ? -10.494 8.914 16.049 1.00 86.06 98 ASN A O 1
ATOM 770 N N . GLY A 1 99 ? -9.744 8.091 14.107 1.00 79.50 99 GLY A N 1
ATOM 771 C CA . GLY A 1 99 ? -10.810 8.648 13.272 1.00 79.50 99 GLY A CA 1
ATOM 772 C C . GLY A 1 99 ? -10.719 10.155 13.005 1.00 79.50 99 GLY A C 1
ATOM 773 O O . GLY A 1 99 ? -11.638 10.732 12.425 1.00 79.50 99 GLY A O 1
ATOM 774 N N . LYS A 1 100 ? -9.636 10.833 13.404 1.00 84.00 100 LYS A N 1
ATOM 775 C CA . LYS A 1 100 ? -9.433 12.258 13.099 1.00 84.00 100 LYS A CA 1
ATOM 776 C C . LYS A 1 100 ? -8.961 12.461 11.660 1.00 84.00 100 LYS A C 1
ATOM 778 O O . LYS A 1 100 ? -8.257 11.632 11.084 1.00 84.00 100 LYS A O 1
ATOM 783 N N . LYS A 1 101 ? -9.315 13.611 11.079 1.00 79.94 101 LYS A N 1
ATOM 784 C CA . LYS A 1 101 ? -8.857 14.010 9.743 1.00 79.94 101 LYS A CA 1
ATOM 785 C C . LYS A 1 101 ? -7.373 14.381 9.792 1.00 79.94 101 LYS A C 1
ATOM 787 O O . LYS A 1 101 ? -7.003 15.340 10.462 1.00 79.94 101 LYS A O 1
ATOM 792 N N . VAL A 1 102 ? -6.546 13.648 9.048 1.00 82.94 102 VAL A N 1
ATOM 793 C CA . VAL A 1 102 ? -5.095 13.874 8.948 1.00 82.94 102 VAL A CA 1
ATOM 794 C C . VAL A 1 102 ? -4.684 14.063 7.491 1.00 82.94 102 VAL A C 1
ATOM 796 O O . VAL A 1 102 ? -5.255 13.459 6.582 1.00 82.94 102 VAL A O 1
ATOM 799 N N . THR A 1 103 ? -3.707 14.940 7.263 1.00 84.62 103 THR A N 1
ATOM 800 C CA . THR A 1 103 ? -3.091 15.169 5.955 1.00 84.62 103 THR A CA 1
ATOM 801 C C . THR A 1 103 ? -1.944 14.183 5.738 1.00 84.62 103 THR A C 1
ATOM 803 O O . THR A 1 103 ? -0.871 14.314 6.319 1.00 84.62 103 THR A O 1
ATOM 806 N N . LEU A 1 104 ? -2.172 13.187 4.884 1.00 86.62 104 LEU A N 1
ATOM 807 C CA . LEU A 1 104 ? -1.181 12.159 4.568 1.00 86.62 104 LEU A CA 1
ATOM 808 C C . LEU A 1 104 ? -0.156 12.644 3.545 1.00 86.62 104 LEU A C 1
ATOM 810 O O . LEU A 1 104 ? -0.517 13.225 2.514 1.00 86.62 104 LEU A O 1
ATOM 814 N N . ARG A 1 105 ? 1.127 12.363 3.806 1.00 87.25 105 ARG A N 1
ATOM 815 C CA . ARG A 1 105 ? 2.216 12.615 2.847 1.00 87.25 105 ARG A CA 1
ATOM 816 C C . ARG A 1 105 ? 2.509 11.422 1.944 1.00 87.25 105 ARG A C 1
ATOM 818 O O . ARG A 1 105 ? 3.198 11.598 0.943 1.00 87.25 105 ARG A O 1
ATOM 825 N N . TYR A 1 106 ? 1.966 10.247 2.262 1.00 89.75 106 TYR A N 1
ATOM 826 C CA . TYR A 1 106 ? 2.196 8.994 1.538 1.00 89.75 106 TYR A CA 1
ATOM 827 C C . TYR A 1 106 ? 3.684 8.644 1.463 1.00 89.75 106 TYR A C 1
ATOM 829 O O . TYR A 1 106 ? 4.231 8.366 0.398 1.00 89.75 106 TYR A O 1
ATOM 837 N N . SER A 1 107 ? 4.346 8.689 2.613 1.00 93.31 107 SER A N 1
ATOM 838 C CA . SER A 1 107 ? 5.747 8.323 2.797 1.00 93.31 107 SER A CA 1
ATOM 839 C C . SER A 1 107 ? 5.898 6.883 3.294 1.00 93.31 107 SER A C 1
ATOM 841 O O . SER A 1 107 ? 5.002 6.324 3.927 1.00 93.31 107 SER A O 1
ATOM 843 N N . PHE A 1 108 ? 7.072 6.289 3.074 1.00 93.19 108 PHE A N 1
ATOM 844 C CA . PHE A 1 108 ? 7.400 4.966 3.621 1.00 93.19 108 PHE A CA 1
ATOM 845 C C . PHE A 1 108 ? 7.393 4.944 5.153 1.00 93.19 108 PHE A C 1
ATOM 847 O O . PHE A 1 108 ? 7.078 3.922 5.751 1.00 93.19 108 PHE A O 1
ATOM 854 N N . LYS A 1 109 ? 7.698 6.069 5.813 1.00 93.62 109 LYS A N 1
ATOM 855 C CA . LYS A 1 109 ? 7.652 6.169 7.281 1.00 93.62 109 LYS A CA 1
ATOM 856 C C . LYS A 1 109 ? 6.226 6.023 7.809 1.00 93.62 109 LYS A C 1
ATOM 858 O O . LYS A 1 109 ? 6.004 5.272 8.751 1.00 93.62 109 LYS A O 1
ATOM 863 N N . GLU A 1 110 ? 5.269 6.704 7.177 1.00 94.00 110 GLU A N 1
ATOM 864 C CA . GLU A 1 110 ? 3.850 6.577 7.528 1.00 94.00 110 GLU A CA 1
ATOM 865 C C . GLU A 1 110 ? 3.340 5.159 7.256 1.00 94.00 110 GLU A C 1
ATOM 867 O O . GLU A 1 110 ? 2.602 4.624 8.076 1.00 94.00 110 GLU A O 1
ATOM 872 N N . TYR A 1 111 ? 3.779 4.529 6.159 1.00 95.44 111 TYR A N 1
ATOM 873 C CA . TYR A 1 111 ? 3.434 3.134 5.881 1.00 95.44 111 TYR A CA 1
ATOM 874 C C . TYR A 1 111 ? 3.962 2.176 6.951 1.00 95.44 111 TYR A C 1
ATOM 876 O O . TYR A 1 111 ? 3.208 1.349 7.442 1.00 95.44 111 TYR A O 1
ATOM 884 N N . ASN A 1 112 ? 5.232 2.300 7.347 1.00 94.19 112 ASN A N 1
ATOM 885 C CA . ASN A 1 112 ? 5.809 1.456 8.398 1.00 94.19 112 ASN A CA 1
ATOM 886 C C . ASN A 1 112 ? 5.055 1.599 9.720 1.00 94.19 112 ASN A C 1
ATOM 888 O O . ASN A 1 112 ? 4.803 0.608 10.400 1.00 94.19 112 ASN A O 1
ATOM 892 N N . TYR A 1 113 ? 4.685 2.833 10.070 1.00 94.31 113 TYR A N 1
ATOM 893 C CA . TYR A 1 113 ? 3.884 3.085 11.259 1.00 94.31 113 TYR A CA 1
ATOM 894 C C . TYR A 1 113 ? 2.514 2.404 11.161 1.00 94.31 113 TYR A C 1
ATOM 896 O O . TYR A 1 113 ? 2.143 1.656 12.059 1.00 94.31 113 TYR A O 1
ATOM 904 N N . LEU A 1 114 ? 1.818 2.573 10.033 1.00 95.19 114 LEU A N 1
ATOM 905 C CA . LEU A 1 114 ? 0.542 1.909 9.775 1.00 95.19 114 LEU A CA 1
ATOM 906 C C . LEU A 1 114 ? 0.654 0.386 9.847 1.00 95.19 114 LEU A C 1
ATOM 908 O O . LEU A 1 114 ? -0.177 -0.260 10.473 1.00 95.19 114 LEU A O 1
ATOM 912 N N . PHE A 1 115 ? 1.671 -0.185 9.203 1.00 94.50 115 PHE A N 1
ATOM 913 C CA . PHE A 1 115 ? 1.878 -1.625 9.147 1.00 94.50 115 PHE A CA 1
ATOM 914 C C . PHE A 1 115 ? 2.103 -2.212 10.544 1.00 94.50 115 PHE A C 1
ATOM 916 O O . PHE A 1 115 ? 1.525 -3.245 10.872 1.00 94.50 115 PHE A O 1
ATOM 923 N N . LYS A 1 116 ? 2.874 -1.519 11.391 1.00 94.69 116 LYS A N 1
ATOM 924 C CA . LYS A 1 116 ? 3.078 -1.908 12.789 1.00 94.69 116 LYS A CA 1
ATOM 925 C C . LYS A 1 116 ? 1.763 -1.905 13.576 1.00 94.69 116 LYS A C 1
ATOM 927 O O . LYS A 1 116 ? 1.408 -2.926 14.153 1.00 94.69 116 LYS A O 1
ATOM 932 N N . GLU A 1 117 ? 1.030 -0.792 13.560 1.00 95.19 117 GLU A N 1
ATOM 933 C CA . GLU A 1 117 ? -0.239 -0.677 14.296 1.00 95.19 117 GLU A CA 1
ATOM 934 C C . GLU A 1 117 ? -1.285 -1.682 13.785 1.00 95.19 117 GLU A C 1
ATOM 936 O O . GLU A 1 117 ? -2.025 -2.277 14.566 1.00 95.19 117 GLU A O 1
ATOM 941 N N . ALA A 1 118 ? -1.325 -1.919 12.470 1.00 95.06 118 ALA A N 1
ATOM 942 C CA . ALA A 1 118 ? -2.210 -2.906 11.867 1.00 95.06 118 ALA A CA 1
ATOM 943 C C . ALA A 1 118 ? -1.851 -4.327 12.304 1.00 95.06 118 ALA A C 1
ATOM 945 O O . ALA A 1 118 ? -2.748 -5.094 12.640 1.00 95.06 118 ALA A O 1
ATOM 946 N N . LYS A 1 119 ? -0.562 -4.678 12.355 1.00 94.06 119 LYS A N 1
ATOM 947 C CA . LYS A 1 119 ? -0.113 -5.985 12.843 1.00 94.06 119 LYS A CA 1
ATOM 948 C C . LYS A 1 119 ? -0.521 -6.204 14.302 1.00 94.06 119 LYS A C 1
ATOM 950 O O . LYS A 1 119 ? -1.170 -7.204 14.602 1.00 94.06 119 LYS A O 1
ATOM 955 N N . ASP A 1 120 ? -0.253 -5.227 15.167 1.00 94.88 120 ASP A N 1
ATOM 956 C CA . ASP A 1 120 ? -0.627 -5.279 16.585 1.00 94.88 120 ASP A CA 1
ATOM 957 C C . ASP A 1 120 ? -2.154 -5.392 16.776 1.00 94.88 120 ASP A C 1
ATOM 959 O O . ASP A 1 120 ? -2.635 -6.004 17.734 1.00 94.88 120 ASP A O 1
ATOM 963 N N . PHE A 1 121 ? -2.941 -4.794 15.876 1.00 94.81 121 PHE A N 1
ATOM 964 C CA . PHE A 1 121 ? -4.400 -4.900 15.877 1.00 94.81 121 PHE A CA 1
ATOM 965 C C . PHE A 1 121 ? -4.882 -6.278 15.403 1.00 94.81 121 PHE A C 1
ATOM 967 O O . PHE A 1 121 ? -5.732 -6.895 16.052 1.00 94.81 121 PHE A O 1
ATOM 974 N N . MET A 1 122 ? -4.330 -6.777 14.294 1.00 94.94 122 MET A N 1
ATOM 975 C CA . MET A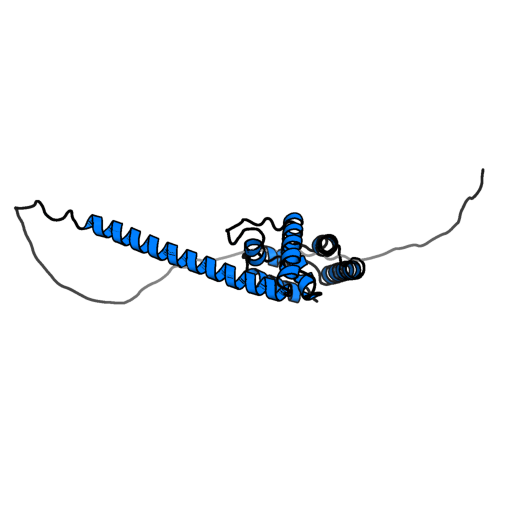 1 122 ? -4.685 -8.076 13.714 1.00 94.94 122 MET A CA 1
ATOM 976 C C . MET A 1 122 ? -4.366 -9.227 14.669 1.00 94.94 122 MET A C 1
ATOM 978 O O . MET A 1 122 ? -5.172 -10.144 14.791 1.00 94.94 122 MET A O 1
ATOM 982 N N . GLU A 1 123 ? -3.263 -9.157 15.418 1.00 94.00 123 GLU A N 1
ATOM 983 C CA . GLU A 1 123 ? -2.919 -10.165 16.430 1.00 94.00 123 GLU A CA 1
ATOM 984 C C . GLU A 1 123 ? -3.953 -10.237 17.571 1.00 94.00 123 GLU A C 1
ATOM 986 O O . GLU A 1 123 ? -4.239 -11.318 18.090 1.00 94.00 123 GLU A O 1
ATOM 991 N N . LYS A 1 124 ? -4.569 -9.104 17.936 1.00 95.25 124 LYS A N 1
ATOM 992 C CA . LYS A 1 124 ? -5.580 -9.031 19.006 1.00 95.25 124 LYS A CA 1
ATOM 993 C C . LYS A 1 124 ? -6.953 -9.514 18.550 1.00 95.25 124 LYS A C 1
ATOM 995 O O . LYS A 1 124 ? -7.608 -10.267 19.267 1.00 95.25 124 LYS A O 1
ATOM 1000 N N . ILE A 1 125 ? -7.400 -9.048 17.386 1.00 94.00 125 ILE A N 1
ATOM 1001 C CA . ILE A 1 125 ? -8.762 -9.281 16.880 1.00 94.00 125 ILE A CA 1
ATOM 1002 C C . ILE A 1 125 ? -8.846 -10.540 16.004 1.00 94.00 125 ILE A C 1
ATOM 1004 O O . ILE A 1 125 ? -9.939 -11.056 15.788 1.00 94.00 125 ILE A O 1
ATOM 1008 N N . LYS A 1 126 ? -7.698 -11.084 15.571 1.00 93.69 126 LYS A N 1
ATOM 1009 C CA . LYS A 1 126 ? -7.575 -12.260 14.693 1.00 93.69 126 LYS A CA 1
ATOM 1010 C C . LYS A 1 126 ? -8.339 -12.084 13.380 1.00 93.69 126 LYS A C 1
ATOM 1012 O O . LYS A 1 126 ? -9.143 -12.932 13.003 1.00 93.69 126 LYS A O 1
ATOM 1017 N N . CYS A 1 127 ? -8.088 -10.970 12.701 1.00 93.88 127 CYS A N 1
ATOM 1018 C CA . CYS A 1 127 ? -8.659 -10.665 11.392 1.00 93.88 127 CYS A CA 1
ATOM 1019 C C . CYS A 1 127 ? -7.581 -10.599 10.307 1.00 93.88 127 CYS A C 1
ATOM 1021 O O . CYS A 1 127 ? -6.397 -10.413 10.591 1.00 93.88 127 CYS A O 1
ATOM 1023 N N . THR A 1 128 ? -8.011 -10.739 9.055 1.00 95.00 128 THR A N 1
ATOM 1024 C CA . THR A 1 128 ? -7.144 -10.575 7.882 1.00 95.00 128 THR A CA 1
ATOM 1025 C C . THR A 1 128 ? -6.923 -9.091 7.546 1.00 95.00 128 THR A C 1
ATOM 1027 O O . THR A 1 128 ? -7.778 -8.253 7.863 1.00 95.00 128 THR A O 1
ATOM 1030 N N . PRO A 1 129 ? -5.834 -8.735 6.833 1.00 95.25 129 PRO A N 1
ATOM 1031 C CA . PRO A 1 129 ? -5.595 -7.362 6.381 1.00 95.25 129 PRO A CA 1
ATOM 1032 C C . PRO A 1 129 ? -6.765 -6.768 5.586 1.00 95.25 129 PRO A C 1
ATOM 1034 O O . PRO A 1 129 ? -7.094 -5.592 5.742 1.00 95.25 129 PRO A O 1
ATOM 1037 N N . ILE A 1 130 ? -7.426 -7.587 4.760 1.00 94.38 130 ILE A N 1
ATOM 1038 C CA . ILE A 1 130 ? -8.583 -7.171 3.956 1.00 94.38 130 ILE A CA 1
ATOM 1039 C C . ILE A 1 130 ? -9.795 -6.856 4.834 1.00 94.38 130 ILE A C 1
ATOM 1041 O O . ILE A 1 130 ? -10.487 -5.867 4.597 1.00 94.38 130 ILE A O 1
ATOM 1045 N N . GLU A 1 131 ? -10.099 -7.695 5.822 1.00 95.31 131 GLU A N 1
ATOM 1046 C CA . GLU A 1 131 ? -11.231 -7.454 6.725 1.00 95.31 131 GLU A CA 1
ATOM 1047 C C . GLU A 1 131 ? -11.018 -6.192 7.553 1.00 95.31 131 GLU A C 1
ATOM 1049 O O . GLU A 1 131 ? -11.943 -5.394 7.710 1.00 95.31 131 GLU A O 1
ATOM 1054 N N . LEU A 1 132 ? -9.788 -5.986 8.026 1.00 95.88 132 LEU A N 1
ATOM 1055 C CA . LEU A 1 132 ? -9.399 -4.785 8.748 1.00 95.88 132 LEU A CA 1
ATOM 1056 C C . LEU A 1 132 ? -9.583 -3.525 7.890 1.00 95.88 132 LEU A C 1
ATOM 1058 O O . LEU A 1 132 ? -10.156 -2.541 8.356 1.00 95.88 132 LEU A O 1
ATOM 1062 N N . GLU A 1 133 ? -9.149 -3.558 6.630 1.00 94.69 133 GLU A N 1
ATOM 1063 C CA . GLU A 1 133 ? -9.313 -2.439 5.699 1.00 94.69 133 GLU A CA 1
ATOM 1064 C C . GLU A 1 133 ? -10.789 -2.131 5.419 1.00 94.69 133 GLU A C 1
ATOM 1066 O O . GLU A 1 133 ? -11.205 -0.978 5.540 1.00 94.69 133 GLU A O 1
ATOM 1071 N N . LYS A 1 134 ? -11.601 -3.159 5.151 1.00 94.25 134 LYS A N 1
ATOM 1072 C CA . LYS A 1 134 ? -13.047 -3.012 4.928 1.00 94.25 134 LYS A CA 1
ATOM 1073 C C . LYS A 1 134 ? -13.759 -2.430 6.147 1.00 94.25 134 LYS A C 1
ATOM 1075 O O . LYS A 1 134 ? -14.584 -1.528 6.000 1.00 94.25 134 LYS A O 1
ATOM 1080 N N . ALA A 1 135 ? -13.443 -2.925 7.344 1.00 95.31 135 ALA A N 1
ATOM 1081 C CA . ALA A 1 135 ? -14.022 -2.422 8.585 1.00 95.31 135 ALA A CA 1
ATOM 1082 C C . ALA A 1 135 ? -13.639 -0.954 8.819 1.00 95.31 135 ALA A C 1
ATOM 1084 O O . ALA A 1 135 ? -14.508 -0.122 9.083 1.00 95.31 135 ALA A O 1
ATOM 1085 N N . ALA A 1 136 ? -12.357 -0.617 8.650 1.00 94.56 136 ALA A N 1
ATOM 1086 C CA . ALA A 1 136 ? -11.883 0.755 8.769 1.00 94.56 136 ALA A CA 1
ATOM 1087 C C . ALA A 1 136 ? -12.563 1.687 7.755 1.00 94.56 136 ALA A C 1
ATOM 1089 O O . ALA A 1 136 ? -12.973 2.790 8.117 1.00 94.56 136 ALA A O 1
ATOM 1090 N N . TYR A 1 137 ? -12.736 1.241 6.507 1.00 94.06 137 TYR A N 1
ATOM 1091 C CA . TYR A 1 137 ? -13.432 2.007 5.476 1.00 94.06 137 TYR A CA 1
ATOM 1092 C C . TYR A 1 137 ? -14.860 2.361 5.900 1.00 94.06 137 TYR A C 1
ATOM 1094 O O . TYR A 1 137 ? -15.226 3.538 5.888 1.00 94.06 137 TYR A O 1
ATOM 1102 N N . VAL A 1 138 ? -15.654 1.369 6.315 1.00 95.19 138 VAL A N 1
ATOM 1103 C CA . VAL A 1 138 ? -17.053 1.586 6.717 1.00 95.19 138 VAL A CA 1
ATOM 1104 C C . VAL A 1 138 ? -17.136 2.550 7.901 1.00 95.19 138 VAL A C 1
ATOM 1106 O O . VAL A 1 138 ? -17.819 3.569 7.803 1.00 95.19 138 VAL A O 1
ATOM 1109 N N . LEU A 1 139 ? -16.372 2.298 8.969 1.00 94.00 139 LEU A N 1
ATOM 1110 C CA . LEU A 1 139 ? -16.406 3.113 10.189 1.00 94.00 139 LEU A CA 1
ATOM 1111 C C . LEU A 1 139 ? -16.029 4.577 9.925 1.00 94.00 139 LEU A C 1
ATOM 1113 O O . LEU A 1 139 ? -16.700 5.497 10.398 1.00 94.00 139 LEU A O 1
ATOM 1117 N N . ILE A 1 140 ? -14.983 4.816 9.128 1.00 92.94 140 ILE A N 1
ATOM 1118 C CA . ILE A 1 140 ? -14.546 6.178 8.804 1.00 92.94 140 ILE A CA 1
ATOM 1119 C C . ILE A 1 140 ? -15.556 6.890 7.903 1.00 92.94 140 ILE A C 1
ATOM 1121 O O . ILE A 1 140 ? -15.839 8.069 8.123 1.00 92.94 140 ILE A O 1
ATOM 1125 N N . LYS A 1 141 ? -16.136 6.211 6.906 1.00 91.31 141 LYS A N 1
ATOM 1126 C CA . LYS A 1 141 ? -17.143 6.835 6.033 1.00 91.31 141 LYS A CA 1
ATOM 1127 C C . LYS A 1 141 ? -18.430 7.159 6.786 1.00 91.31 141 LYS A C 1
ATOM 1129 O O . LYS A 1 141 ? -18.989 8.232 6.561 1.00 91.31 141 LYS A O 1
ATOM 1134 N N . GLU A 1 142 ? -18.882 6.297 7.692 1.00 92.06 142 GLU A N 1
ATOM 1135 C CA . GLU A 1 142 ? -20.040 6.569 8.553 1.00 92.06 142 GLU A CA 1
ATOM 1136 C C . GLU A 1 142 ? -19.797 7.771 9.474 1.00 92.06 142 GLU A C 1
ATOM 1138 O O . GLU A 1 142 ? -20.658 8.652 9.604 1.00 92.06 142 GLU A O 1
ATOM 1143 N N . GLN A 1 143 ? -18.598 7.864 10.054 1.00 89.69 143 GLN A N 1
ATOM 1144 C CA . GLN A 1 143 ? -18.197 9.010 10.864 1.00 89.69 143 GLN A CA 1
ATOM 1145 C C . GLN A 1 143 ? -18.174 10.307 10.034 1.00 89.69 143 GLN A C 1
ATOM 1147 O O . GLN A 1 143 ? -18.750 11.316 10.449 1.00 89.69 143 GLN A O 1
ATOM 1152 N N . GLU A 1 144 ? -17.570 10.291 8.840 1.00 88.31 144 GLU A N 1
ATOM 1153 C CA . GLU A 1 144 ? -17.529 11.447 7.932 1.00 88.31 144 GLU A CA 1
ATOM 1154 C C . GLU A 1 144 ? -18.940 11.882 7.490 1.00 88.31 144 GLU A C 1
ATOM 1156 O O . GLU A 1 144 ? -19.219 13.079 7.396 1.00 88.31 144 GLU A O 1
ATOM 1161 N N . GLN A 1 145 ? -19.859 10.942 7.245 1.00 86.94 145 GLN A N 1
ATOM 1162 C CA . GLN A 1 145 ? -21.255 11.251 6.908 1.00 86.94 145 GLN A CA 1
ATOM 1163 C C . GLN A 1 145 ? -22.017 11.872 8.083 1.00 86.94 145 GLN A C 1
ATOM 1165 O O . GLN A 1 145 ? -22.784 12.819 7.889 1.00 86.94 145 GLN A O 1
ATOM 1170 N N . SER A 1 146 ? -21.798 11.368 9.296 1.00 85.50 146 SER A N 1
ATOM 1171 C CA . SER A 1 146 ? -22.428 11.894 10.511 1.00 85.50 146 SER A CA 1
ATOM 1172 C C . SER A 1 146 ? -21.980 13.329 10.794 1.00 85.50 146 SER A C 1
ATOM 1174 O O . SER A 1 146 ? -22.810 14.188 11.088 1.00 85.50 146 SER A O 1
ATOM 1176 N N . GLN A 1 147 ? -20.691 13.624 10.595 1.00 80.44 147 GLN A N 1
ATOM 1177 C CA . GLN A 1 147 ? -20.148 14.981 10.717 1.00 80.44 147 GLN A CA 1
ATOM 1178 C C . GLN A 1 147 ? -20.731 15.945 9.673 1.00 80.44 147 GLN A C 1
ATOM 1180 O O . GLN A 1 147 ? -21.071 17.076 10.012 1.00 80.44 147 GLN A O 1
ATOM 1185 N N . ARG A 1 148 ? -20.917 15.500 8.421 1.00 77.56 148 ARG A N 1
ATOM 1186 C CA . ARG A 1 148 ? -21.568 16.318 7.379 1.00 77.56 148 ARG A CA 1
ATOM 1187 C C . ARG A 1 148 ? -23.020 16.650 7.730 1.00 77.56 148 ARG A C 1
ATOM 1189 O O . ARG A 1 148 ? -23.441 17.785 7.538 1.00 77.56 148 ARG A O 1
ATOM 1196 N N . LYS A 1 149 ? -23.774 15.682 8.265 1.00 74.50 149 LYS A N 1
ATOM 1197 C CA . LYS A 1 149 ? -25.174 15.887 8.677 1.00 74.50 149 LYS A CA 1
ATOM 1198 C C . LYS A 1 149 ? -25.303 16.826 9.880 1.00 74.50 149 LYS A C 1
ATOM 1200 O O . LYS A 1 149 ? -26.222 17.641 9.892 1.00 74.50 149 LYS A O 1
ATOM 1205 N N . GLY A 1 150 ? -24.394 16.731 10.854 1.00 60.59 150 GLY A N 1
ATOM 1206 C CA . GLY A 1 150 ? -24.330 17.659 11.990 1.00 60.59 150 GLY A CA 1
ATOM 1207 C C . GLY A 1 150 ? -24.113 19.100 11.528 1.00 60.59 150 GLY A C 1
ATOM 1208 O O . GLY A 1 150 ? -24.952 19.953 11.784 1.00 60.59 150 GLY A O 1
ATOM 1209 N N . HIS A 1 151 ? -23.088 19.326 10.701 1.00 57.09 151 HIS A N 1
ATOM 1210 C CA . HIS A 1 151 ? -22.772 20.661 10.185 1.00 57.09 151 HIS A CA 1
ATOM 1211 C C . HIS A 1 151 ? -23.896 21.253 9.318 1.00 57.09 151 HIS A C 1
ATOM 1213 O O . HIS A 1 151 ? -24.164 22.444 9.394 1.00 57.09 151 HIS A O 1
ATOM 1219 N N . SER A 1 152 ? -24.608 20.426 8.537 1.00 58.06 152 SER A N 1
ATOM 1220 C CA . SER A 1 152 ? -25.759 20.890 7.746 1.00 58.06 152 SER A CA 1
ATOM 1221 C C . SER A 1 152 ? -26.993 21.245 8.585 1.00 58.06 152 SER A C 1
ATOM 1223 O O . SER A 1 152 ? -27.809 22.049 8.146 1.00 58.06 152 SER A O 1
ATOM 1225 N N . LYS A 1 153 ? -27.157 20.651 9.776 1.00 55.66 153 LYS A N 1
ATOM 1226 C CA . LYS A 1 153 ? -28.215 21.051 10.715 1.00 55.66 153 LYS A CA 1
ATOM 1227 C C . LYS A 1 153 ? -27.842 22.341 11.429 1.00 55.66 153 LYS A C 1
ATOM 1229 O O . LYS A 1 153 ? -28.699 23.210 11.511 1.00 55.66 153 LYS A O 1
ATOM 1234 N N . ASP A 1 154 ? -26.587 22.464 11.856 1.00 56.53 154 ASP A N 1
ATOM 1235 C CA . ASP A 1 154 ? -26.076 23.651 12.545 1.00 56.53 154 ASP A CA 1
ATOM 1236 C C . ASP A 1 154 ? -26.065 24.884 11.614 1.00 56.53 154 ASP A C 1
ATOM 1238 O O . ASP A 1 154 ? -26.502 25.960 12.022 1.00 56.53 154 ASP A O 1
ATOM 1242 N N . GLU A 1 155 ? -25.683 24.718 10.337 1.00 57.94 155 GLU A N 1
ATOM 1243 C CA . GLU A 1 155 ? -25.787 25.762 9.298 1.00 57.94 155 GLU A CA 1
ATOM 1244 C C . GLU A 1 155 ? -27.239 26.117 8.945 1.00 57.94 155 GLU A C 1
ATOM 1246 O O . GLU A 1 155 ? -27.552 27.273 8.672 1.00 57.94 155 GLU A O 1
ATOM 1251 N N . LEU A 1 156 ? -28.156 25.145 8.949 1.00 58.44 156 LEU A N 1
ATOM 1252 C CA . LEU A 1 156 ? -29.569 25.427 8.699 1.00 58.44 156 LEU A CA 1
ATOM 1253 C C . LEU A 1 156 ? -30.215 26.152 9.890 1.00 58.44 156 LEU A C 1
ATOM 1255 O O . LEU A 1 156 ? -31.039 27.036 9.678 1.00 58.44 156 LEU A O 1
ATOM 1259 N N . SER A 1 157 ? -29.835 25.826 11.130 1.00 59.78 157 SER A N 1
ATOM 1260 C CA . SER A 1 157 ? -30.299 26.550 12.319 1.00 59.78 157 SER A CA 1
ATOM 1261 C C . SER A 1 157 ? -29.743 27.968 12.404 1.00 59.78 157 SER A C 1
ATOM 1263 O O . SER A 1 157 ? -30.510 28.872 12.723 1.00 59.78 157 SER A O 1
ATOM 1265 N N . SER A 1 158 ? -28.473 28.198 12.047 1.00 60.47 158 SER A N 1
ATOM 1266 C CA . SER A 1 158 ? -27.900 29.550 12.043 1.00 60.47 158 SER A CA 1
ATOM 1267 C C . SER A 1 158 ? -28.536 30.442 10.970 1.00 60.47 158 SER A C 1
ATOM 1269 O O . SER A 1 158 ? -28.849 31.599 11.242 1.00 60.47 158 SER A O 1
ATOM 1271 N N . LEU A 1 159 ? -28.846 29.893 9.788 1.00 60.50 159 LEU A N 1
ATOM 1272 C CA . LEU A 1 159 ? -29.594 30.610 8.746 1.00 60.50 159 LEU A CA 1
ATOM 1273 C C . LEU A 1 159 ? -31.052 30.903 9.145 1.00 60.50 159 LEU A C 1
ATOM 1275 O O . LEU A 1 159 ? -31.623 31.903 8.706 1.00 60.50 159 LEU A O 1
ATOM 1279 N N . ILE A 1 160 ? -31.682 30.055 9.964 1.00 62.81 160 ILE A N 1
ATOM 1280 C CA . ILE A 1 160 ? -33.034 30.306 10.492 1.00 62.81 160 ILE A CA 1
ATOM 1281 C C . ILE A 1 160 ? -32.997 31.378 11.594 1.00 62.81 160 ILE A C 1
ATOM 1283 O O . ILE A 1 160 ? -33.853 32.265 11.599 1.00 62.81 160 ILE A O 1
ATOM 1287 N N . GLU A 1 161 ? -31.996 31.362 12.480 1.00 58.34 161 GLU A N 1
ATOM 1288 C CA . GLU A 1 161 ? -31.812 32.394 13.511 1.00 58.34 161 GLU A CA 1
ATOM 1289 C C . GLU A 1 161 ? -31.516 33.774 12.905 1.00 58.34 161 GLU A C 1
ATOM 1291 O O . GLU A 1 161 ? -32.140 34.757 13.312 1.00 58.34 161 GLU A O 1
ATOM 1296 N N . GLU A 1 162 ? -30.666 33.869 11.877 1.00 56.50 162 GLU A N 1
ATOM 1297 C CA . GLU A 1 162 ? -30.385 35.137 11.183 1.00 56.50 162 GLU A CA 1
ATOM 1298 C C . GLU A 1 162 ? -31.634 35.732 10.507 1.00 56.50 162 GLU A C 1
ATOM 1300 O O . GLU A 1 162 ? -31.875 36.937 10.599 1.00 56.50 162 GLU A O 1
ATOM 1305 N N . ASN A 1 163 ? -32.491 34.902 9.903 1.00 58.75 163 ASN A N 1
ATOM 1306 C CA . ASN A 1 163 ? -33.726 35.373 9.262 1.00 58.75 163 ASN A CA 1
ATOM 1307 C C . ASN A 1 163 ? -34.852 35.707 10.260 1.00 58.75 163 ASN A C 1
ATOM 1309 O O . ASN A 1 163 ? -35.705 36.551 9.973 1.00 58.75 163 ASN A O 1
ATOM 1313 N N . SER A 1 164 ? -34.857 35.092 11.446 1.00 55.69 164 SER A N 1
ATOM 1314 C CA . SER A 1 164 ? -35.824 35.407 12.508 1.00 55.69 164 SER A CA 1
ATOM 1315 C C . SER A 1 164 ? -35.552 36.754 13.195 1.00 55.69 164 SER A C 1
ATOM 1317 O O . SER A 1 164 ? -36.490 37.430 13.619 1.00 55.69 164 SER A O 1
ATOM 1319 N N . ASN A 1 165 ? -34.291 37.201 13.217 1.00 53.47 165 ASN A N 1
ATOM 1320 C CA . ASN A 1 165 ? -33.889 38.488 13.792 1.00 53.47 165 ASN A CA 1
ATOM 1321 C C . ASN A 1 165 ? -34.155 39.694 12.868 1.00 53.47 165 ASN A C 1
ATOM 1323 O O . ASN A 1 165 ? -34.166 40.827 13.339 1.00 53.47 165 ASN A O 1
ATOM 1327 N N . LEU A 1 166 ? -34.444 39.473 11.579 1.00 49.97 166 LEU A N 1
ATOM 1328 C CA . LEU A 1 166 ? -34.795 40.526 10.609 1.00 49.97 166 LEU A CA 1
ATOM 1329 C C . LEU A 1 166 ? -36.297 40.876 10.577 1.00 49.97 166 LEU A C 1
ATOM 1331 O O . LEU A 1 166 ? -36.684 41.855 9.944 1.00 49.97 166 LEU A O 1
ATOM 1335 N N . SER A 1 167 ? -37.160 40.105 11.252 1.00 46.47 167 SER A N 1
ATOM 1336 C CA . SER A 1 167 ? -38.625 40.280 11.185 1.00 46.47 167 SER A CA 1
ATOM 1337 C C . SER A 1 167 ? -39.241 41.079 12.346 1.00 46.47 167 SER A C 1
ATOM 1339 O O . SER A 1 167 ? -40.458 41.260 12.371 1.00 46.47 167 SER A O 1
ATOM 1341 N N . ASN A 1 168 ? -38.439 41.600 13.284 1.00 45.38 168 ASN A N 1
ATOM 1342 C CA . ASN A 1 168 ? -38.941 42.374 14.433 1.00 45.38 168 ASN A CA 1
ATOM 1343 C C . ASN A 1 168 ? -38.852 43.907 14.276 1.00 45.38 168 ASN A C 1
ATOM 1345 O O . ASN A 1 168 ? -39.332 44.622 15.152 1.00 45.38 168 ASN A O 1
ATOM 1349 N N . ASP A 1 169 ? -38.345 44.424 13.150 1.00 45.41 169 ASP A N 1
ATOM 1350 C CA . ASP A 1 169 ? -38.153 45.870 12.913 1.00 45.41 169 ASP A CA 1
ATOM 1351 C C . ASP A 1 169 ? -39.200 46.526 11.984 1.00 45.41 169 ASP A C 1
ATOM 1353 O O . ASP A 1 169 ? -38.976 47.590 11.411 1.00 45.41 169 ASP A O 1
ATOM 1357 N N . VAL A 1 170 ? -40.397 45.940 11.838 1.00 41.72 170 VAL A N 1
ATOM 1358 C CA . VAL A 1 170 ? -41.523 46.589 11.127 1.00 41.72 170 VAL A CA 1
ATOM 1359 C C . VAL A 1 170 ? -42.731 46.723 12.047 1.00 41.72 170 VAL A C 1
ATOM 1361 O O . VAL A 1 170 ? -43.810 46.181 11.809 1.00 41.72 170 VAL A O 1
ATOM 1364 N N . LYS A 1 171 ? -42.556 47.456 13.149 1.00 44.09 171 LYS A N 1
ATOM 1365 C CA . LYS A 1 171 ? -43.689 47.969 13.928 1.00 44.09 171 LYS A CA 1
ATOM 1366 C C . LYS A 1 171 ? -43.340 49.224 14.719 1.00 44.09 171 LYS A C 1
ATOM 1368 O O . LYS A 1 171 ? -43.542 49.272 15.926 1.00 44.09 171 LYS A O 1
ATOM 1373 N N . GLN A 1 172 ? -42.885 50.269 14.028 1.00 40.41 172 GLN A N 1
ATOM 1374 C CA . GLN A 1 172 ? -43.169 51.648 14.429 1.00 40.41 172 GLN A CA 1
ATOM 1375 C C . GLN A 1 172 ? -42.801 52.648 13.325 1.00 40.41 172 GLN A C 1
ATOM 1377 O O . GLN A 1 172 ? -41.709 52.611 12.781 1.00 40.41 172 GLN A O 1
ATOM 1382 N N . GLN A 1 173 ? -43.736 53.570 13.078 1.00 35.69 173 GLN A N 1
ATOM 1383 C CA . GLN A 1 173 ? -43.599 54.830 12.335 1.00 35.69 173 GLN A CA 1
ATOM 1384 C C . GLN A 1 173 ? -43.702 54.778 10.799 1.00 35.69 173 GLN A C 1
ATOM 1386 O O . GLN A 1 173 ? -42.723 54.736 10.069 1.00 35.69 173 GLN A O 1
ATOM 1391 N N . SER A 1 174 ? -44.925 54.964 10.297 1.00 30.91 174 SER A N 1
ATOM 1392 C CA . SER A 1 174 ? -45.210 56.114 9.418 1.00 30.91 174 SER A CA 1
ATOM 1393 C C . SER A 1 174 ? -46.723 56.321 9.280 1.00 30.91 174 SER A C 1
ATOM 1395 O O . SER A 1 174 ? -47.398 55.761 8.423 1.00 30.91 174 SER A O 1
ATOM 1397 N N . ASN A 1 175 ? -47.267 57.159 10.165 1.00 30.25 175 ASN A N 1
ATOM 1398 C CA . ASN A 1 175 ? -48.505 57.875 9.884 1.00 30.25 175 ASN A CA 1
ATOM 1399 C C . ASN A 1 175 ? -48.181 59.038 8.939 1.00 30.25 175 ASN A C 1
ATOM 1401 O O . ASN A 1 175 ? -47.278 59.813 9.240 1.00 30.25 175 ASN A O 1
ATOM 1405 N N . ASN A 1 176 ? -49.021 59.204 7.910 1.00 30.16 176 ASN A N 1
ATOM 1406 C CA . ASN A 1 176 ? -49.186 60.390 7.057 1.00 30.16 176 ASN A CA 1
ATOM 1407 C C . ASN A 1 176 ? -47.993 60.770 6.152 1.00 30.16 176 ASN A C 1
ATOM 1409 O O . ASN A 1 176 ? -46.874 60.916 6.602 1.00 30.16 176 ASN A O 1
ATOM 1413 N N . SER A 1 177 ? -48.158 61.076 4.866 1.00 36.47 177 SER A N 1
ATOM 1414 C CA . SER A 1 177 ? -49.358 61.331 4.071 1.00 36.47 177 SER A CA 1
ATOM 1415 C C . SER A 1 177 ? -48.944 61.475 2.597 1.00 36.47 177 SER A C 1
ATOM 1417 O O . SER A 1 177 ? -47.949 62.140 2.336 1.00 36.47 177 SER A O 1
ATOM 1419 N N . ARG A 1 178 ? -49.817 60.997 1.690 1.00 33.94 178 ARG A N 1
ATOM 1420 C CA . ARG A 1 178 ? -50.086 61.509 0.320 1.00 33.94 178 ARG A CA 1
ATOM 1421 C C . ARG A 1 178 ? -48.942 61.338 -0.709 1.00 33.94 178 ARG A C 1
ATOM 1423 O O . ARG A 1 178 ? -47.788 61.573 -0.418 1.00 33.94 178 ARG A O 1
ATOM 1430 N N . ASN A 1 179 ? -49.172 60.996 -1.972 1.00 31.94 179 ASN A N 1
ATOM 1431 C CA . ASN A 1 179 ? -50.382 61.015 -2.780 1.00 31.94 179 ASN A CA 1
ATOM 1432 C C . ASN A 1 179 ? -50.152 60.191 -4.059 1.00 31.94 179 ASN A C 1
ATOM 1434 O O . ASN A 1 179 ? -49.037 60.221 -4.560 1.00 31.94 179 ASN A O 1
ATOM 1438 N N . LEU A 1 180 ? -51.241 59.622 -4.598 1.00 35.00 180 LEU A N 1
ATOM 1439 C CA . LEU A 1 180 ? -51.563 59.469 -6.033 1.00 35.00 180 LEU A CA 1
ATOM 1440 C C . LEU A 1 180 ? -50.523 58.760 -6.951 1.00 35.00 180 LEU A C 1
ATOM 1442 O O . LEU A 1 180 ? -49.378 59.156 -7.051 1.00 35.00 180 LEU A O 1
ATOM 1446 N N . GLN A 1 181 ? -50.851 57.785 -7.795 1.00 35.56 181 GLN A N 1
ATOM 1447 C CA . GLN A 1 181 ? -52.137 57.291 -8.260 1.00 35.56 181 GLN A CA 1
ATOM 1448 C C . GLN A 1 181 ? -51.865 56.024 -9.089 1.00 35.56 181 GLN A C 1
ATOM 1450 O O . GLN A 1 181 ? -51.017 56.028 -9.971 1.00 35.56 181 GLN A O 1
ATOM 1455 N N . SER A 1 182 ? -52.640 54.983 -8.789 1.00 31.55 182 SER A N 1
ATOM 1456 C CA . SER A 1 182 ? -53.328 54.080 -9.719 1.00 31.55 182 SER A CA 1
ATOM 1457 C C . SER A 1 182 ? -52.592 53.361 -10.864 1.00 31.55 182 SER A C 1
ATOM 1459 O O . SER A 1 182 ? -52.033 53.992 -11.757 1.00 31.55 182 SER A O 1
ATOM 1461 N N . ARG A 1 183 ? -52.975 52.073 -10.959 1.00 30.88 183 ARG A N 1
ATOM 1462 C CA . ARG A 1 183 ? -53.378 51.346 -12.181 1.00 30.88 183 ARG A CA 1
ATOM 1463 C C . ARG A 1 183 ? -52.257 50.573 -12.870 1.00 30.88 183 ARG A C 1
ATOM 1465 O O . ARG A 1 183 ? -51.196 51.118 -13.109 1.00 30.88 183 ARG A O 1
ATOM 1472 N N . SER A 1 184 ? -52.415 49.345 -13.339 1.00 28.28 184 SER A N 1
ATOM 1473 C CA . SER A 1 184 ? -53.287 48.179 -13.122 1.00 28.28 184 SER A CA 1
ATOM 1474 C C . SER A 1 184 ? -52.660 47.100 -14.016 1.00 28.28 184 SER A C 1
ATOM 1476 O O . SER A 1 184 ? -52.133 47.454 -15.066 1.00 28.28 184 SER A O 1
ATOM 1478 N N . GLU A 1 185 ? -52.819 45.828 -13.643 1.00 29.73 185 GLU A N 1
ATOM 1479 C CA . GLU A 1 185 ? -52.936 44.669 -14.558 1.00 29.73 185 GLU A CA 1
ATOM 1480 C C . GLU A 1 185 ? -51.686 44.274 -15.372 1.00 29.73 185 GLU A C 1
ATOM 1482 O O . GLU A 1 185 ? -51.143 45.001 -16.190 1.00 29.73 185 GLU A O 1
ATOM 1487 N N . GLU A 1 186 ? -51.065 43.150 -15.017 1.00 28.94 186 GLU A N 1
ATOM 1488 C CA . GLU A 1 186 ? -51.367 41.788 -15.496 1.00 28.94 186 GLU A CA 1
ATOM 1489 C C . GLU A 1 186 ? -50.919 41.476 -16.939 1.00 28.94 186 GLU A C 1
ATOM 1491 O O . GLU A 1 186 ? -51.432 42.004 -17.914 1.00 28.94 186 GLU A O 1
ATOM 1496 N N . LYS A 1 187 ? -50.054 40.450 -17.006 1.00 27.70 187 LYS A N 1
ATOM 1497 C CA . LYS A 1 187 ? -49.969 39.381 -18.018 1.00 27.70 187 LYS A CA 1
ATOM 1498 C C . LYS A 1 187 ? -49.814 39.783 -19.499 1.00 27.70 187 LYS A C 1
ATOM 1500 O O . LYS A 1 187 ? -50.770 40.176 -20.150 1.00 27.70 187 LYS A O 1
ATOM 1505 N N . LYS A 1 188 ? -48.731 39.314 -20.130 1.00 27.92 188 LYS A N 1
ATOM 1506 C CA . LYS A 1 188 ? -48.730 38.036 -20.879 1.00 27.92 188 LYS A CA 1
ATOM 1507 C C . LYS A 1 188 ? -47.398 37.765 -21.586 1.00 27.92 188 LYS A C 1
ATOM 1509 O O . LYS A 1 188 ? -46.689 38.655 -22.030 1.00 27.92 188 LYS A O 1
ATOM 1514 N N . ILE A 1 189 ? -47.165 36.463 -21.685 1.00 29.88 189 ILE A N 1
ATOM 1515 C CA . ILE A 1 189 ? -46.282 35.689 -22.561 1.00 29.88 189 ILE A CA 1
ATOM 1516 C C . ILE A 1 189 ? -46.327 36.177 -24.020 1.00 29.88 189 ILE A C 1
ATOM 1518 O O . ILE A 1 189 ? -47.408 36.487 -24.521 1.00 29.88 189 ILE A O 1
ATOM 1522 N N . GLY A 1 190 ? -45.192 36.134 -24.726 1.00 25.48 190 GLY A N 1
ATOM 1523 C CA . GLY A 1 190 ? -45.158 36.347 -26.175 1.00 25.48 190 GLY A CA 1
ATOM 1524 C C . GLY A 1 190 ? -43.767 36.225 -26.795 1.00 25.48 190 GLY A C 1
ATOM 1525 O O . GLY A 1 190 ? -42.865 36.983 -26.482 1.00 25.48 190 GLY A O 1
ATOM 1526 N N . GLU A 1 191 ? -43.635 35.238 -27.664 1.00 29.81 191 GLU A N 1
ATOM 1527 C CA . GLU A 1 191 ? -42.470 34.719 -28.380 1.00 29.81 191 GLU A CA 1
ATOM 1528 C C . GLU A 1 191 ? -42.077 35.557 -29.631 1.00 29.81 191 GLU A C 1
ATOM 1530 O O . GLU A 1 191 ? -42.865 36.382 -30.082 1.00 29.81 191 GLU A O 1
ATOM 1535 N N . LEU A 1 192 ? -40.922 35.218 -30.245 1.00 28.73 192 LEU A N 1
ATOM 1536 C CA . LEU A 1 192 ? -40.520 35.361 -31.675 1.00 28.73 192 LEU A CA 1
ATOM 1537 C C . LEU A 1 192 ? -39.490 36.442 -32.119 1.00 28.73 192 LEU A C 1
ATOM 1539 O O . LEU A 1 192 ? -39.805 37.605 -32.320 1.00 28.73 192 LEU A O 1
ATOM 1543 N N . LYS A 1 193 ? -38.303 35.912 -32.480 1.00 30.02 193 LYS A N 1
ATOM 1544 C CA . LYS A 1 193 ? -37.568 35.964 -33.778 1.00 30.02 193 LYS A CA 1
ATOM 1545 C C . LYS A 1 193 ? -36.927 37.245 -34.366 1.00 30.02 193 LYS A C 1
ATOM 1547 O O . LYS A 1 193 ? -37.472 38.337 -34.360 1.00 30.02 193 LYS A O 1
ATOM 1552 N N . SER A 1 194 ? -35.867 36.926 -35.136 1.00 24.67 194 SER A N 1
ATOM 1553 C CA . SER A 1 194 ? -35.191 37.638 -36.250 1.00 24.67 194 SER A CA 1
ATOM 1554 C C . SER A 1 194 ? -34.067 38.605 -35.848 1.00 24.67 194 SER A C 1
ATOM 1556 O O . SER A 1 194 ? -34.168 39.268 -34.831 1.00 24.67 194 SER A O 1
ATOM 1558 N N . GLY A 1 195 ? -32.933 38.718 -36.547 1.00 25.80 195 GLY A N 1
ATOM 1559 C CA . GLY A 1 195 ? -32.436 38.119 -37.789 1.00 25.80 195 GLY A CA 1
ATOM 1560 C C . GLY A 1 195 ? -31.017 38.651 -38.097 1.00 25.80 195 GLY A C 1
ATOM 1561 O O . GLY A 1 195 ? -30.600 39.629 -37.490 1.00 25.80 195 GLY A O 1
ATOM 1562 N N . GLU A 1 196 ? -30.303 37.945 -38.989 1.00 28.36 196 GLU A N 1
ATOM 1563 C CA . GLU A 1 196 ? -29.269 38.379 -39.970 1.00 28.36 196 GLU A CA 1
ATOM 1564 C C . GLU A 1 196 ? -28.251 39.485 -39.577 1.00 28.36 196 GLU A C 1
ATOM 1566 O O . GLU A 1 196 ? -28.603 40.571 -39.156 1.00 28.36 196 GLU A O 1
ATOM 1571 N N . GLY A 1 197 ? -26.928 39.387 -39.747 1.00 26.14 197 GLY A N 1
ATOM 1572 C CA . GLY A 1 197 ? -26.091 38.696 -40.727 1.00 26.14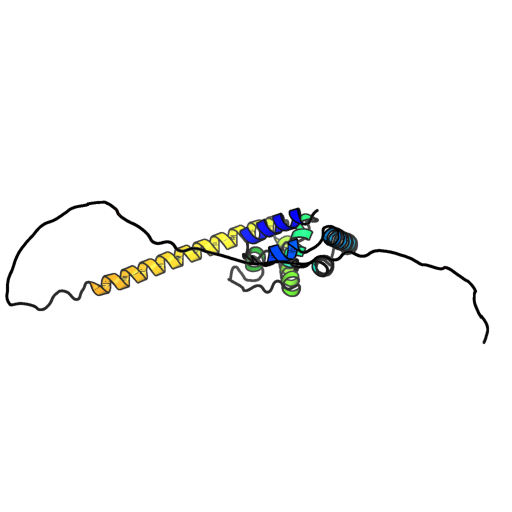 197 GLY A CA 1
ATOM 1573 C C . GLY A 1 197 ? -25.076 39.703 -41.312 1.00 26.14 197 GLY A C 1
ATOM 1574 O O . GLY A 1 197 ? -25.478 40.772 -41.757 1.00 26.14 197 GLY A O 1
ATOM 1575 N N . LYS A 1 198 ? -23.765 39.391 -41.354 1.00 31.61 198 LYS A N 1
ATOM 1576 C CA . LYS A 1 198 ? -22.816 39.946 -42.356 1.00 31.61 198 LYS A CA 1
ATOM 1577 C C . LYS A 1 198 ? -21.471 39.198 -42.396 1.00 31.61 198 LYS A C 1
ATOM 1579 O O . LYS A 1 198 ? -20.772 39.060 -41.402 1.00 31.61 198 LYS A O 1
ATOM 1584 N N . LYS A 1 199 ? -21.135 38.727 -43.605 1.00 30.06 199 LYS A N 1
ATOM 1585 C CA . LYS A 1 199 ? -19.896 38.055 -44.055 1.00 30.06 199 LYS A CA 1
ATOM 1586 C C . LYS A 1 199 ? -18.781 39.054 -44.411 1.00 30.06 199 LYS A C 1
ATOM 1588 O O . LYS A 1 199 ? -19.100 40.133 -44.899 1.00 30.06 199 LYS A O 1
ATOM 1593 N N . ARG A 1 200 ? -17.517 38.586 -44.391 1.00 31.67 200 ARG A N 1
ATOM 1594 C CA . ARG A 1 200 ? -16.427 38.757 -45.409 1.00 31.67 200 ARG A CA 1
ATOM 1595 C C . ARG A 1 200 ? -15.216 37.893 -44.957 1.00 31.67 200 ARG A C 1
ATOM 1597 O O . ARG A 1 200 ? -14.757 38.091 -43.847 1.00 31.67 200 ARG A O 1
ATOM 1604 N N . LYS A 1 201 ? -14.872 36.735 -45.570 1.00 29.97 201 LYS A N 1
ATOM 1605 C CA . LYS A 1 201 ? -14.026 36.448 -46.781 1.00 29.97 201 LYS A CA 1
ATOM 1606 C C . LYS A 1 201 ? -12.690 37.231 -46.792 1.00 29.97 201 LYS A C 1
ATOM 1608 O O . LYS A 1 201 ? -12.758 38.431 -46.598 1.00 29.97 201 LYS A O 1
ATOM 1613 N N . ARG A 1 202 ? -11.491 36.713 -47.131 1.00 26.88 202 ARG A N 1
ATOM 1614 C CA . ARG A 1 202 ? -10.945 35.416 -47.630 1.00 26.88 202 ARG A CA 1
ATOM 1615 C C . ARG A 1 202 ? -9.391 35.555 -47.682 1.00 26.88 202 ARG A C 1
ATOM 1617 O O . ARG A 1 202 ? -8.963 36.597 -48.151 1.00 26.88 202 ARG A O 1
ATOM 1624 N N . LEU A 1 203 ? -8.654 34.456 -47.415 1.00 29.88 203 LEU A N 1
ATOM 1625 C CA . LEU A 1 203 ? -7.431 33.941 -48.112 1.00 29.88 203 LEU A CA 1
ATOM 1626 C C . LEU A 1 203 ? -6.115 34.770 -48.079 1.00 29.88 203 LEU A C 1
ATOM 1628 O O . LEU A 1 203 ? -6.173 35.982 -48.016 1.00 29.88 203 LEU A O 1
ATOM 1632 N N . LYS A 1 204 ? -4.889 34.220 -48.192 1.00 28.30 204 LYS A N 1
ATOM 1633 C CA . LYS A 1 204 ? -4.370 32.943 -48.746 1.00 28.30 204 LYS A CA 1
ATOM 1634 C C . LYS A 1 204 ? -2.905 32.717 -48.285 1.00 28.30 204 LYS A C 1
ATOM 1636 O O . LYS A 1 204 ? -2.202 33.693 -48.054 1.00 28.30 204 LYS A O 1
ATOM 1641 N N . SER A 1 205 ? -2.472 31.453 -48.221 1.00 35.00 205 SER A N 1
ATOM 1642 C CA . SER A 1 205 ? -1.070 30.970 -48.169 1.00 35.00 205 SER A CA 1
ATOM 1643 C C . SER A 1 205 ? -0.318 31.197 -49.503 1.00 35.00 205 SER A C 1
ATOM 1645 O O . SER A 1 205 ? -0.968 31.655 -50.452 1.00 35.00 205 SER A O 1
ATOM 1647 N N . PRO A 1 206 ? 1.010 30.925 -49.609 1.00 37.50 206 PRO A N 1
ATOM 1648 C CA . PRO A 1 206 ? 1.547 29.596 -50.035 1.00 37.50 206 PRO A CA 1
ATOM 1649 C C . PRO A 1 206 ? 2.903 29.177 -49.364 1.00 37.50 206 PRO A C 1
ATOM 1651 O O . PRO A 1 206 ? 3.618 30.051 -48.892 1.00 37.50 206 PRO A O 1
ATOM 1654 N N . VAL A 1 207 ? 3.181 27.892 -49.038 1.00 30.69 207 VAL A N 1
ATOM 1655 C CA . VAL A 1 207 ? 3.955 26.812 -49.761 1.00 30.69 207 VAL A CA 1
ATOM 1656 C C . VAL A 1 207 ? 5.372 27.236 -50.249 1.00 30.69 207 VAL A C 1
ATOM 1658 O O . VAL A 1 207 ? 5.505 28.365 -50.696 1.00 30.69 207 VAL A O 1
ATOM 1661 N N . ASP A 1 208 ? 6.504 26.511 -50.132 1.00 29.61 208 ASP A N 1
ATOM 1662 C CA . ASP A 1 208 ? 6.877 25.098 -50.396 1.00 29.61 208 ASP A CA 1
ATOM 1663 C C . ASP A 1 208 ? 8.295 24.750 -49.841 1.00 29.61 208 ASP A C 1
ATOM 1665 O O . ASP A 1 208 ? 9.128 25.643 -49.702 1.00 29.61 208 ASP A O 1
ATOM 1669 N N . SER A 1 209 ? 8.612 23.457 -49.616 1.00 27.64 209 SER A N 1
ATOM 1670 C CA . SER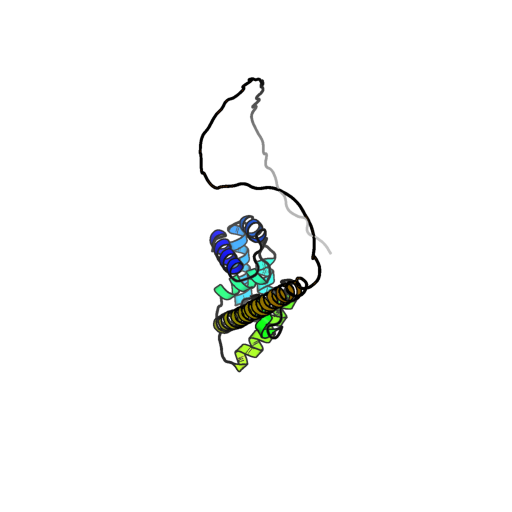 A 1 209 ? 9.672 22.709 -50.356 1.00 27.64 209 SER A CA 1
ATOM 1671 C C . SER A 1 209 ? 10.238 21.472 -49.621 1.00 27.64 209 SER A C 1
ATOM 1673 O O . SER A 1 209 ? 10.755 21.549 -48.510 1.00 27.64 209 SER A O 1
ATOM 1675 N N . CYS A 1 210 ? 10.206 20.342 -50.337 1.00 25.47 210 CYS A N 1
ATOM 1676 C CA . CYS A 1 210 ? 10.886 19.057 -50.109 1.00 25.47 210 CYS A CA 1
ATOM 1677 C C . CYS A 1 210 ? 12.425 19.124 -50.193 1.00 25.47 210 CYS A C 1
ATOM 1679 O O . CYS A 1 210 ? 12.942 19.968 -50.927 1.00 25.47 210 CYS A O 1
ATOM 1681 N N . ARG A 1 211 ? 13.119 18.122 -49.608 1.00 28.64 211 ARG A N 1
ATOM 1682 C CA . ARG A 1 211 ? 14.216 17.367 -50.269 1.00 28.64 211 ARG A CA 1
ATOM 1683 C C . ARG A 1 211 ? 14.570 16.050 -49.538 1.00 28.64 211 ARG A C 1
ATOM 1685 O O . ARG A 1 211 ? 15.008 16.081 -48.394 1.00 28.64 211 ARG A O 1
ATOM 1692 N N . GLU A 1 212 ? 14.418 14.919 -50.232 1.00 31.33 212 GLU A N 1
ATOM 1693 C CA . GLU A 1 212 ? 15.147 13.654 -50.004 1.00 31.33 212 GLU A CA 1
ATOM 1694 C C . GLU A 1 212 ? 16.608 13.772 -50.480 1.00 31.33 212 GLU A C 1
ATOM 1696 O O . GLU A 1 212 ? 16.851 14.471 -51.464 1.00 31.33 212 GLU A O 1
ATOM 1701 N N . LEU A 1 213 ? 17.550 13.032 -49.873 1.00 28.06 213 LEU A N 1
ATOM 1702 C CA . LEU A 1 213 ? 18.666 12.368 -50.577 1.00 28.06 213 LEU A CA 1
ATOM 1703 C C . LEU A 1 213 ? 19.365 11.315 -49.676 1.00 28.06 213 LEU A C 1
ATOM 1705 O O . LEU A 1 213 ? 19.362 11.424 -48.453 1.00 28.06 213 LEU A O 1
ATOM 1709 N N . SER A 1 214 ? 19.922 10.299 -50.335 1.00 36.34 214 SER A N 1
ATOM 1710 C CA . SER A 1 214 ? 20.145 8.892 -49.948 1.00 36.34 214 SER A CA 1
ATOM 1711 C C . SER A 1 214 ? 21.513 8.521 -49.318 1.00 36.34 214 SER A C 1
ATOM 1713 O O . SER A 1 214 ? 22.431 9.323 -49.416 1.00 36.34 214 SER A O 1
ATOM 1715 N N . GLN A 1 215 ? 21.620 7.260 -48.818 1.00 32.12 215 GLN A N 1
ATOM 1716 C CA . GLN A 1 215 ? 22.740 6.261 -48.933 1.00 32.12 215 GLN A CA 1
ATOM 1717 C C . GLN A 1 215 ? 24.170 6.658 -48.446 1.00 32.12 215 GLN A C 1
ATOM 1719 O O . GLN A 1 215 ? 24.530 7.818 -48.479 1.00 32.12 215 GLN A O 1
ATOM 1724 N N . GLU A 1 216 ? 25.130 5.825 -48.007 1.00 31.61 216 GLU A N 1
ATOM 1725 C CA . GLU A 1 216 ? 25.382 4.382 -47.821 1.00 31.61 216 GLU A CA 1
ATOM 1726 C C . GLU A 1 216 ? 26.775 4.228 -47.129 1.00 31.61 216 GLU A C 1
ATOM 1728 O O . GLU A 1 216 ? 27.604 5.129 -47.246 1.00 31.61 216 GLU A O 1
ATOM 1733 N N . THR A 1 217 ? 27.079 3.043 -46.560 1.00 27.00 217 THR A N 1
ATOM 1734 C CA . THR A 1 217 ? 28.434 2.464 -46.275 1.00 27.00 217 THR A CA 1
ATOM 1735 C C . THR A 1 217 ? 29.268 3.107 -45.133 1.00 27.00 217 THR A C 1
ATOM 1737 O O . THR A 1 217 ? 29.173 4.297 -44.890 1.00 27.00 217 THR A O 1
ATOM 1740 N N . SER A 1 218 ? 30.093 2.435 -44.317 1.00 37.94 218 SER A N 1
ATOM 1741 C CA . SER A 1 218 ? 30.771 1.127 -44.360 1.00 37.94 218 SER A CA 1
ATOM 1742 C C . SER A 1 218 ? 31.311 0.750 -42.958 1.00 37.94 218 SER A C 1
ATOM 1744 O O . SER A 1 218 ? 31.907 1.598 -42.291 1.00 37.94 218 SER A O 1
ATOM 1746 N N . GLU A 1 219 ? 31.219 -0.524 -42.551 1.00 39.31 219 GLU A N 1
ATOM 1747 C CA . GLU A 1 219 ? 32.225 -1.151 -41.666 1.00 39.31 219 GLU A CA 1
ATOM 1748 C C . GLU A 1 219 ? 33.598 -1.182 -42.381 1.00 39.31 219 GLU A C 1
ATOM 1750 O O . GLU A 1 219 ? 33.640 -1.186 -43.614 1.00 39.31 219 GLU A O 1
ATOM 1755 N N . PRO A 1 220 ? 34.731 -1.293 -41.657 1.00 45.84 220 PRO A N 1
ATOM 1756 C CA . PRO A 1 220 ? 35.308 -2.631 -41.574 1.00 45.84 220 PRO A CA 1
ATOM 1757 C C . PRO A 1 220 ? 35.951 -3.021 -40.233 1.00 45.84 220 PRO A C 1
ATOM 1759 O O . PRO A 1 220 ? 36.486 -2.237 -39.453 1.00 45.84 220 PRO A O 1
ATOM 1762 N N . LEU A 1 221 ? 35.905 -4.338 -40.086 1.00 32.31 221 LEU A N 1
ATOM 1763 C CA . LEU A 1 221 ? 36.576 -5.297 -39.222 1.00 32.31 221 LEU A CA 1
ATOM 1764 C C . LEU A 1 221 ? 38.112 -5.142 -39.105 1.00 32.31 221 LEU A C 1
ATOM 1766 O O . LEU A 1 221 ? 38.767 -4.726 -40.057 1.00 32.31 221 LEU A O 1
ATOM 1770 N N . ALA A 1 222 ? 38.644 -5.726 -38.013 1.00 39.81 222 ALA A N 1
ATOM 1771 C CA . ALA A 1 222 ? 39.965 -6.375 -37.832 1.00 39.81 222 ALA A CA 1
ATOM 1772 C C . ALA A 1 222 ? 40.973 -5.635 -36.924 1.00 39.81 222 ALA A C 1
ATOM 1774 O O . ALA A 1 222 ? 41.121 -4.431 -37.013 1.00 39.81 222 ALA A O 1
ATOM 1775 N N . LYS A 1 223 ? 41.789 -6.263 -36.062 1.00 35.50 223 LYS A N 1
ATOM 1776 C CA . LYS A 1 223 ? 42.025 -7.662 -35.646 1.00 35.50 223 LYS A CA 1
ATOM 1777 C C . LYS A 1 223 ? 42.992 -7.627 -34.431 1.00 35.50 223 LYS A C 1
ATOM 1779 O O . LYS A 1 223 ? 43.998 -6.937 -34.475 1.00 35.50 223 LYS A O 1
ATOM 1784 N N . THR A 1 224 ? 42.700 -8.430 -33.404 1.00 36.00 224 THR A N 1
ATOM 1785 C CA . THR A 1 224 ? 43.619 -9.358 -32.691 1.00 36.00 224 THR A CA 1
ATOM 1786 C C . THR A 1 224 ? 44.950 -8.871 -32.060 1.00 36.00 224 THR A C 1
ATOM 1788 O O . THR A 1 224 ? 45.901 -8.588 -32.775 1.00 36.00 224 THR A O 1
ATOM 1791 N N . LYS A 1 225 ? 45.106 -9.038 -30.726 1.00 41.34 225 LYS A N 1
ATOM 1792 C CA . LYS A 1 225 ? 46.034 -9.989 -30.028 1.00 41.34 225 LYS A CA 1
ATOM 1793 C C . LYS A 1 225 ? 46.403 -9.545 -28.587 1.00 41.34 225 LYS A C 1
ATOM 1795 O O . LYS A 1 225 ? 47.139 -8.593 -28.401 1.00 41.34 225 LYS A O 1
ATOM 1800 N N . ARG A 1 226 ? 45.874 -10.303 -27.609 1.00 42.75 226 ARG A N 1
ATOM 1801 C CA . ARG A 1 226 ? 46.473 -11.014 -26.437 1.00 42.75 226 ARG A CA 1
ATOM 1802 C C . ARG A 1 226 ? 47.811 -10.557 -25.764 1.00 42.75 226 ARG A C 1
ATOM 1804 O O . ARG A 1 226 ? 48.610 -9.854 -26.357 1.00 42.75 226 ARG A O 1
ATOM 1811 N N . PRO A 1 227 ? 48.066 -11.003 -24.507 1.00 53.91 227 PRO A N 1
ATOM 1812 C CA . PRO A 1 227 ? 48.445 -10.171 -23.357 1.00 53.91 227 PRO A CA 1
ATOM 1813 C C . PRO A 1 227 ? 49.953 -10.141 -23.051 1.00 53.91 227 PRO A C 1
ATOM 1815 O O . PRO A 1 227 ? 50.716 -10.965 -23.552 1.00 53.91 227 PRO A O 1
ATOM 1818 N N . ARG A 1 228 ? 50.362 -9.281 -22.105 1.00 47.53 228 ARG A N 1
ATOM 1819 C CA . ARG A 1 228 ? 51.612 -9.451 -21.347 1.00 47.53 228 ARG A CA 1
ATOM 1820 C C . ARG A 1 228 ? 51.327 -9.694 -19.865 1.00 47.53 228 ARG A C 1
ATOM 1822 O O . ARG A 1 228 ? 50.682 -8.903 -19.190 1.00 47.53 228 ARG A O 1
ATOM 1829 N N . LYS A 1 229 ? 51.811 -10.849 -19.420 1.00 49.78 229 LYS A N 1
ATOM 1830 C CA . LYS A 1 229 ? 51.999 -11.299 -18.037 1.00 49.78 229 LYS A CA 1
ATOM 1831 C C . LYS A 1 229 ? 53.402 -10.850 -17.580 1.00 49.78 229 LYS A C 1
ATOM 1833 O O . LYS A 1 229 ? 54.190 -10.501 -18.457 1.00 49.78 229 LYS A O 1
ATOM 1838 N N . ILE A 1 230 ? 53.701 -11.043 -16.281 1.00 45.34 230 ILE A N 1
ATOM 1839 C CA . ILE A 1 230 ? 55.037 -11.101 -15.614 1.00 45.34 230 ILE A CA 1
ATOM 1840 C C . ILE A 1 230 ? 55.571 -9.731 -15.169 1.00 45.34 230 ILE A C 1
ATOM 1842 O O . ILE A 1 230 ? 55.549 -8.808 -15.967 1.00 45.34 230 ILE A O 1
ATOM 1846 N N . GLN A 1 231 ? 56.118 -9.489 -13.971 1.00 46.59 231 GLN A N 1
ATOM 1847 C CA . GLN A 1 231 ? 56.430 -10.140 -12.666 1.00 46.59 231 GLN A CA 1
ATOM 1848 C C . GLN A 1 231 ? 56.795 -8.921 -11.751 1.00 46.59 231 GLN A C 1
ATOM 1850 O O . GLN A 1 231 ? 56.996 -7.835 -12.286 1.00 46.59 231 GLN A O 1
ATOM 1855 N N . LYS A 1 232 ? 56.938 -8.917 -10.429 1.00 47.97 232 LYS A N 1
ATOM 1856 C CA . LYS A 1 232 ? 57.161 -9.881 -9.355 1.00 47.97 232 LYS A CA 1
ATOM 1857 C C . LYS A 1 232 ? 56.828 -9.134 -8.059 1.00 47.97 232 LYS A C 1
ATOM 1859 O O . LYS A 1 232 ? 57.037 -7.899 -8.060 1.00 47.97 232 LYS A O 1
#

Foldseek 3Di:
DFLVVLLVLVVVLCVLAPNDPVLSVQSVPDGRVLQVVLLVVLVVCCVVCVPPVLVSLCSNQVSGTSRASQSSLSVVCVVPVAQGAHPHPLLLCVQVVVLDDDDDPRHSVSVVVSSVSVVVVCVVVVDGNVVSVVVSSVVSVVVVVVVVVVVVVVVVVVVVVVVVVVPPPPPDDDDDDDDDDDDDDDDDDDDDDDDDDDDDDDDDDDDDDDDDDDDDDDDDDDDDDDDDDDDD

pLDDT: mean 72.95, std 26.41, range [24.67, 96.62]

Organism: NCBI:txid225359

Secondary structure (DSSP, 8-state):
--HHHHHHHHHHHHHHS---HHHHHHHTTS-HHHHHHHHHHHHHHHHH-TT-HHHHHHHHHTTSTT--HHHHHHHHHHH-TTTPPP--HHHHHHHHSTT--------HHHHHHHHHHHHHHHHHHT--HHHHHHHHHHHHHHHHHHHHHHHHHHHHHHHHHHHHTTSSS-SS------------------------------------------------------------

Sequence (232 aa):
MDISDVEKLLEWKMHHGTFRPTLRKLVSSNSNTQLATATKSAFEYYASNELDITGTLEILSKPLKGIGPAAASLLLSIHDPQNVVYFSDELYKFLCSNGKKVTLRYSFKEYNYLFKEAKDFMEKIKCTPIELEKAAYVLIKEQEQSQRKGHSKDELSSLIEENSNLSNDVKQQSNNSRNLQSRSEEKKIGELKSGEGKKRKRLKSPVDSCRELSQETSEPLAKTKRPRKIQK

Radius of gyration: 34.99 Å; chains: 1; bounding box: 110×76×70 Å